Protein AF-A0A483E0I8-F1 (afdb_monomer)

Structure (mmCIF, N/CA/C/O backbone):
data_AF-A0A483E0I8-F1
#
_entry.id   AF-A0A483E0I8-F1
#
loop_
_atom_site.group_PDB
_atom_site.id
_atom_site.type_symbol
_atom_site.label_atom_id
_atom_site.label_alt_id
_atom_site.label_comp_id
_atom_site.label_asym_id
_atom_site.label_entity_id
_atom_site.label_seq_id
_atom_site.pdbx_PDB_ins_code
_atom_site.Cartn_x
_atom_site.Cartn_y
_atom_site.Cartn_z
_atom_site.occupancy
_atom_site.B_iso_or_equiv
_atom_site.auth_seq_id
_atom_site.auth_comp_id
_atom_site.auth_asym_id
_atom_site.auth_atom_id
_atom_site.pdbx_PDB_model_num
ATOM 1 N N . MET A 1 1 ? -31.681 10.763 12.210 1.00 33.59 1 MET A N 1
ATOM 2 C CA . MET A 1 1 ? -30.972 12.064 12.175 1.00 33.59 1 MET A CA 1
ATOM 3 C C . MET A 1 1 ? -29.527 11.860 12.618 1.00 33.59 1 MET A C 1
ATOM 5 O O . MET A 1 1 ? -29.236 11.880 13.805 1.00 33.59 1 MET A O 1
ATOM 9 N N . THR A 1 2 ? -28.620 11.599 11.682 1.00 32.88 2 THR A N 1
ATOM 10 C CA . THR A 1 2 ? -27.183 11.471 11.953 1.00 32.88 2 THR A CA 1
ATOM 11 C C . THR A 1 2 ? -26.554 12.862 11.952 1.00 32.88 2 THR A C 1
ATOM 13 O O . THR A 1 2 ? -26.487 13.526 10.919 1.00 32.88 2 THR A O 1
ATOM 16 N N . LYS A 1 3 ? -26.099 13.332 13.120 1.00 32.47 3 LYS A N 1
ATOM 17 C CA . LYS A 1 3 ? -25.213 14.500 13.202 1.00 32.47 3 LYS A CA 1
ATOM 18 C C . LYS A 1 3 ? -23.908 14.138 12.492 1.00 32.47 3 LYS A C 1
ATOM 20 O O . LYS A 1 3 ? -23.045 13.480 13.064 1.00 32.47 3 LYS A O 1
ATOM 25 N N . LEU A 1 4 ? -23.773 14.576 11.242 1.00 35.88 4 LEU A N 1
ATOM 26 C CA . LEU A 1 4 ? -22.488 14.711 10.565 1.00 35.88 4 LEU A CA 1
ATOM 27 C C . LEU A 1 4 ? -21.636 15.662 11.407 1.00 35.88 4 LEU A C 1
ATOM 29 O O . LEU A 1 4 ? -21.741 16.884 11.300 1.00 35.88 4 LEU A O 1
ATOM 33 N N . VAL A 1 5 ? -20.808 15.101 12.288 1.00 40.78 5 VAL A N 1
ATOM 34 C CA . VAL A 1 5 ? -19.712 15.845 12.898 1.00 40.78 5 VAL A CA 1
ATOM 35 C C . VAL A 1 5 ? -18.799 16.231 11.739 1.00 40.78 5 VAL A C 1
ATOM 37 O O . VAL A 1 5 ? -18.018 15.415 11.254 1.00 40.78 5 VAL A O 1
ATOM 40 N N . LYS A 1 6 ? -18.931 17.474 11.259 1.00 39.91 6 LYS A N 1
ATOM 41 C CA . LYS A 1 6 ? -17.928 18.136 10.418 1.00 39.91 6 LYS A CA 1
ATOM 42 C C . LYS A 1 6 ? -16.652 18.238 11.256 1.00 39.91 6 LYS A C 1
ATOM 44 O O . LYS A 1 6 ? -16.3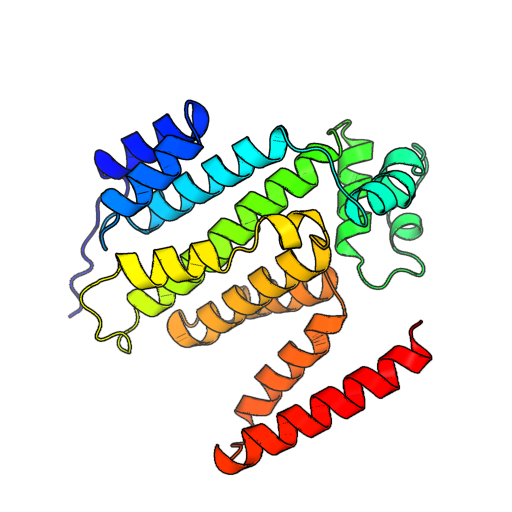93 19.245 11.907 1.00 39.91 6 LYS A O 1
ATOM 49 N N . GLY A 1 7 ? -15.886 17.151 11.301 1.00 44.47 7 GLY A N 1
ATOM 50 C CA . GLY A 1 7 ? -14.518 17.175 11.785 1.00 44.47 7 GLY A CA 1
ATOM 51 C C . GLY A 1 7 ? -13.744 18.112 10.873 1.00 44.47 7 GLY A C 1
ATOM 52 O O . GLY A 1 7 ? -13.731 17.922 9.656 1.00 44.47 7 GLY A O 1
ATOM 53 N N . THR A 1 8 ? -13.154 19.160 11.438 1.00 47.12 8 THR A N 1
ATOM 54 C CA . THR A 1 8 ? -12.206 19.991 10.707 1.00 47.12 8 THR A CA 1
ATOM 55 C C . THR A 1 8 ? -11.108 19.073 10.180 1.00 47.12 8 THR A C 1
ATOM 57 O O . THR A 1 8 ? -10.451 18.367 10.941 1.00 47.12 8 THR A O 1
ATOM 60 N N . MET A 1 9 ? -10.951 19.041 8.856 1.00 49.84 9 MET A N 1
ATOM 61 C CA . MET A 1 9 ? -10.058 18.110 8.160 1.00 49.84 9 MET A CA 1
ATOM 62 C C . MET A 1 9 ? -8.590 18.253 8.598 1.00 49.84 9 MET A C 1
ATOM 64 O O . MET A 1 9 ? -7.805 17.348 8.366 1.00 49.84 9 MET A O 1
ATOM 68 N N . PHE A 1 10 ? -8.235 19.348 9.276 1.00 59.03 10 PHE A N 1
ATOM 69 C CA . PHE A 1 10 ? -6.919 19.595 9.852 1.00 59.03 10 PHE A CA 1
ATOM 70 C C . PHE A 1 10 ? -7.036 19.948 11.337 1.00 59.03 10 PHE A C 1
ATOM 72 O O . PHE A 1 10 ? -7.278 21.098 11.705 1.00 59.03 10 PHE A O 1
ATOM 79 N N . SER A 1 11 ? -6.835 18.965 12.217 1.00 78.75 11 SER A N 1
ATOM 80 C CA . SER A 1 11 ? -6.481 19.272 13.604 1.00 78.75 11 SER A CA 1
ATOM 81 C C . SER A 1 11 ? -5.040 19.790 13.646 1.00 78.75 11 SER A C 1
ATOM 83 O O . SER A 1 11 ? -4.197 19.330 12.873 1.00 78.75 11 SER A O 1
ATOM 85 N N . LYS A 1 12 ? -4.721 20.697 14.582 1.00 85.00 12 LYS A N 1
ATOM 86 C CA . LYS A 1 12 ? -3.336 21.166 14.801 1.00 85.00 12 LYS A CA 1
ATOM 87 C C . LYS A 1 12 ? -2.359 19.991 14.966 1.00 85.00 12 LYS A C 1
ATOM 89 O O . LYS A 1 12 ? -1.270 20.009 14.410 1.00 85.00 12 LYS A O 1
ATOM 94 N N . SER A 1 13 ? -2.798 18.933 15.655 1.00 87.06 13 SER A N 1
ATOM 95 C CA . SER A 1 13 ? -2.038 17.689 15.820 1.00 87.06 13 SER A CA 1
ATOM 96 C C . SER A 1 13 ? -1.797 16.928 14.512 1.00 87.06 13 SER A C 1
ATOM 98 O O . SER A 1 13 ? -0.698 16.427 14.305 1.00 87.06 13 SER A O 1
ATOM 100 N N . GLY A 1 14 ? -2.787 16.852 13.618 1.00 87.62 14 GLY A N 1
ATOM 101 C CA . GLY A 1 14 ? -2.638 16.197 12.317 1.00 87.62 14 GLY A CA 1
ATOM 102 C C . GLY A 1 14 ? -1.701 16.971 11.389 1.00 87.62 14 GLY A C 1
ATOM 103 O O . GLY A 1 14 ? -0.842 16.368 10.755 1.00 87.62 14 GLY A O 1
ATOM 104 N N . ALA A 1 15 ? -1.814 18.303 11.370 1.00 89.38 15 ALA A N 1
ATOM 105 C CA . ALA A 1 15 ? -0.911 19.171 10.613 1.00 89.38 15 ALA A CA 1
ATOM 106 C C . ALA A 1 15 ? 0.544 19.043 11.094 1.00 89.38 15 ALA A C 1
ATOM 108 O O . ALA A 1 15 ? 1.448 18.910 10.275 1.00 89.38 15 ALA A O 1
ATOM 109 N N . LEU A 1 16 ? 0.761 19.011 12.414 1.00 92.00 16 LEU A N 1
ATOM 110 C CA . LEU A 1 16 ? 2.085 18.796 12.998 1.00 92.00 16 LEU A CA 1
ATOM 111 C C . LEU A 1 16 ? 2.679 17.441 12.587 1.00 92.00 16 LEU A C 1
ATOM 113 O O . LEU A 1 16 ? 3.841 17.384 12.199 1.00 92.00 16 LEU A O 1
ATOM 117 N N . CYS A 1 17 ? 1.890 16.362 12.630 1.00 93.19 17 CYS A N 1
ATOM 118 C CA . CYS A 1 17 ? 2.363 15.039 12.214 1.00 93.19 17 CYS A CA 1
ATOM 119 C C . CYS A 1 17 ? 2.708 14.998 10.718 1.00 93.19 17 CYS A C 1
ATOM 121 O O . CYS A 1 17 ? 3.728 14.422 10.354 1.00 93.19 17 CYS A O 1
ATOM 123 N N . LEU A 1 18 ? 1.907 15.639 9.858 1.00 92.94 18 LEU A N 1
ATOM 124 C CA . LEU A 1 18 ? 2.219 15.767 8.430 1.00 92.94 18 LEU A CA 1
ATOM 125 C C . LEU A 1 18 ? 3.515 16.544 8.200 1.00 92.94 18 LEU A C 1
ATOM 127 O O . LEU A 1 18 ? 4.371 16.096 7.446 1.00 92.94 18 LEU A O 1
ATOM 131 N N . PHE A 1 19 ? 3.686 17.679 8.874 1.00 93.25 19 PHE A N 1
ATOM 132 C CA . PHE A 1 19 ? 4.908 18.467 8.768 1.00 93.25 19 PHE A CA 1
ATOM 133 C C . PHE A 1 19 ? 6.137 17.660 9.208 1.00 93.25 19 PHE A C 1
ATOM 135 O O . PHE A 1 19 ? 7.130 17.580 8.487 1.00 93.25 19 PHE A O 1
ATOM 142 N N . LEU A 1 20 ? 6.043 16.981 10.354 1.00 93.81 20 LEU A N 1
ATOM 143 C CA . LEU A 1 20 ? 7.123 16.134 10.854 1.00 93.81 20 LEU A CA 1
ATOM 144 C C . LEU A 1 20 ? 7.377 14.908 9.972 1.00 93.81 20 LEU A C 1
ATOM 146 O O . LEU A 1 20 ? 8.510 14.447 9.940 1.00 93.81 20 LEU A O 1
ATOM 150 N N . SER A 1 21 ? 6.385 14.390 9.238 1.00 93.75 21 SER A N 1
ATOM 151 C CA . SER A 1 21 ? 6.584 13.223 8.361 1.00 93.75 21 SER A CA 1
ATOM 152 C C . SER A 1 21 ? 7.610 13.466 7.249 1.00 93.75 21 SER A C 1
ATOM 154 O O . SER A 1 21 ? 8.240 12.518 6.791 1.00 93.75 21 SER A O 1
ATOM 156 N N . LEU A 1 22 ? 7.828 14.732 6.871 1.00 90.50 22 LEU A N 1
ATOM 157 C CA . LEU A 1 22 ? 8.822 15.140 5.876 1.00 90.50 22 LEU A CA 1
ATOM 158 C C . LEU A 1 22 ? 10.211 15.399 6.478 1.00 90.50 22 LEU A C 1
ATOM 160 O O . LEU A 1 22 ? 11.210 15.236 5.788 1.00 90.50 22 LEU A O 1
ATOM 164 N N . LEU A 1 23 ? 10.281 15.817 7.747 1.00 91.81 23 LEU A N 1
ATOM 165 C CA . LEU A 1 23 ? 11.531 16.241 8.396 1.00 91.81 23 LEU A CA 1
ATOM 166 C C . LEU A 1 23 ? 12.135 15.171 9.307 1.00 91.81 23 LEU A C 1
ATOM 168 O O . LEU A 1 23 ? 13.348 15.008 9.369 1.00 91.81 23 LEU A O 1
ATOM 172 N N . PHE A 1 24 ? 11.286 14.455 10.041 1.00 94.81 24 PHE A N 1
ATOM 173 C CA . PHE A 1 24 ? 11.683 13.431 10.997 1.00 94.81 24 PHE A CA 1
ATOM 174 C C . PHE A 1 24 ? 10.695 12.249 10.963 1.00 94.81 24 PHE A C 1
ATOM 176 O O . PHE A 1 24 ? 9.870 12.098 11.873 1.00 94.81 24 PHE A O 1
ATOM 183 N N . PRO A 1 25 ? 10.770 11.392 9.920 1.00 92.38 25 PRO A N 1
ATOM 184 C CA . PRO A 1 25 ? 9.780 10.348 9.648 1.00 92.38 25 PRO A CA 1
ATOM 185 C C . PRO A 1 25 ? 9.494 9.417 10.832 1.00 92.38 25 PRO A C 1
ATOM 187 O O . PRO A 1 25 ? 8.331 9.149 11.135 1.00 92.38 25 PRO A O 1
ATOM 190 N N . ILE A 1 26 ? 10.538 8.967 11.538 1.00 92.38 26 ILE A N 1
ATOM 191 C CA . ILE A 1 26 ? 10.416 8.054 12.686 1.00 92.38 26 ILE A CA 1
ATOM 192 C C . ILE A 1 26 ? 9.690 8.741 13.850 1.00 92.38 26 ILE A C 1
ATOM 194 O O . ILE A 1 26 ? 8.729 8.192 14.390 1.00 92.38 26 ILE A O 1
ATOM 198 N N . GLY A 1 27 ? 10.092 9.965 14.208 1.00 92.94 27 GLY A N 1
ATOM 199 C CA . GLY A 1 27 ? 9.4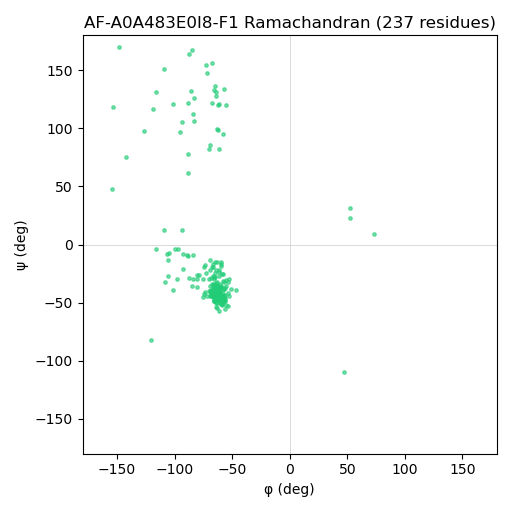11 10.722 15.261 1.00 92.94 27 GLY A CA 1
ATOM 200 C C . GLY A 1 27 ? 7.967 11.055 14.903 1.00 92.94 27 GLY A C 1
ATOM 201 O O . GLY A 1 27 ? 7.096 11.006 15.770 1.00 92.94 27 GLY A O 1
ATOM 202 N N . ALA A 1 28 ? 7.683 11.312 13.625 1.00 94.56 28 ALA A N 1
ATOM 203 C CA . ALA A 1 28 ? 6.324 11.527 13.146 1.00 94.56 28 ALA A CA 1
ATOM 204 C C . ALA A 1 28 ? 5.439 10.281 13.296 1.00 94.56 28 ALA A C 1
ATOM 206 O O . ALA A 1 28 ? 4.269 10.431 13.646 1.00 94.56 28 ALA A O 1
ATOM 207 N N . ILE A 1 29 ? 5.972 9.066 13.103 1.00 94.25 29 ILE A N 1
ATOM 208 C CA . ILE A 1 29 ? 5.237 7.811 13.352 1.00 94.25 29 ILE A CA 1
ATOM 209 C C . ILE A 1 29 ? 4.910 7.671 14.843 1.00 94.25 29 ILE A C 1
ATOM 211 O O . ILE A 1 29 ? 3.755 7.429 15.200 1.00 94.25 29 ILE A O 1
ATOM 215 N N . ILE A 1 30 ? 5.897 7.874 15.721 1.00 94.19 30 ILE A N 1
ATOM 216 C CA . ILE A 1 30 ? 5.702 7.781 17.178 1.00 94.19 30 ILE A CA 1
ATOM 217 C C . ILE A 1 30 ? 4.645 8.795 17.632 1.00 94.19 30 ILE A C 1
ATOM 219 O O . ILE A 1 30 ? 3.649 8.431 18.263 1.00 94.19 30 ILE A O 1
ATOM 223 N N . LEU A 1 31 ? 4.810 10.062 17.242 1.00 94.38 31 LEU A N 1
ATOM 224 C CA . LEU A 1 31 ? 3.881 11.133 17.593 1.00 94.38 31 LEU A CA 1
ATOM 225 C C . LEU A 1 31 ? 2.473 10.877 17.037 1.00 94.38 31 LEU A C 1
ATOM 227 O O . LEU A 1 31 ? 1.480 11.141 17.717 1.00 94.38 31 LEU A O 1
ATOM 231 N N . SER A 1 32 ? 2.384 10.318 15.830 1.00 94.31 32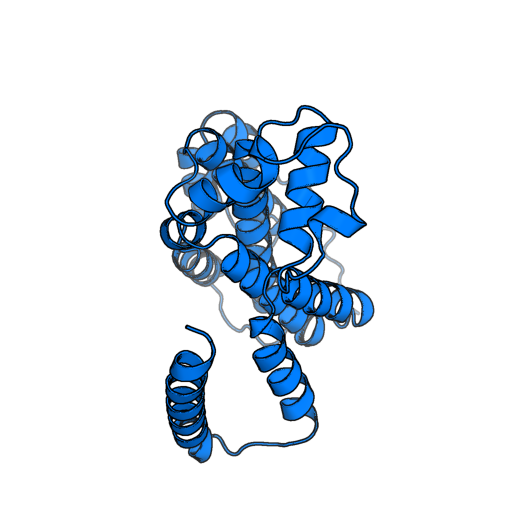 SER A N 1
ATOM 232 C CA . SER A 1 32 ? 1.123 9.942 15.193 1.00 94.31 32 SER A CA 1
ATOM 233 C C . SER A 1 32 ? 0.317 8.965 16.049 1.00 94.31 32 SER A C 1
ATOM 235 O O . SER A 1 32 ? -0.863 9.215 16.304 1.00 94.31 32 SER A O 1
ATOM 237 N N . PHE A 1 33 ? 0.942 7.908 16.580 1.00 93.38 33 PHE A N 1
ATOM 238 C CA . PHE A 1 33 ? 0.266 6.973 17.490 1.00 93.38 33 PHE A CA 1
ATOM 239 C C . PHE A 1 33 ? -0.098 7.609 18.836 1.00 93.38 33 PHE A C 1
ATOM 241 O O . PHE A 1 33 ? -1.162 7.316 19.390 1.00 93.38 33 PHE A O 1
ATOM 248 N N . CYS A 1 34 ? 0.722 8.529 19.351 1.00 92.06 34 CYS A N 1
ATOM 249 C CA . CYS A 1 34 ? 0.397 9.261 20.575 1.00 92.06 34 CYS A CA 1
ATOM 250 C C . CYS A 1 34 ? -0.844 10.153 20.404 1.00 92.06 34 CYS A C 1
ATOM 252 O O . CYS A 1 34 ? -1.686 10.206 21.308 1.00 92.06 34 CYS A O 1
ATOM 254 N N . LEU A 1 35 ? -0.984 10.820 19.254 1.00 92.12 35 LEU A N 1
ATOM 255 C CA . LEU A 1 35 ? -1.986 11.868 19.015 1.00 92.12 35 LEU A CA 1
ATOM 256 C C . LEU A 1 35 ? -3.236 11.412 18.246 1.00 92.12 35 LEU A C 1
ATOM 258 O O . LEU A 1 35 ? -4.157 12.222 18.055 1.00 92.12 35 LEU A O 1
ATOM 262 N N . VAL A 1 36 ? -3.295 10.156 17.795 1.00 91.75 36 VAL A N 1
ATOM 263 C CA . VAL A 1 36 ? -4.437 9.655 17.021 1.00 91.75 36 VAL A CA 1
ATOM 264 C C . VAL A 1 36 ? -5.722 9.618 17.850 1.00 91.75 36 VAL A C 1
ATOM 266 O O . VAL A 1 36 ? -5.758 9.163 18.995 1.00 91.75 36 VAL A O 1
ATOM 269 N N . ASN A 1 37 ? -6.795 10.126 17.254 1.00 88.94 37 ASN A N 1
ATOM 270 C CA . ASN A 1 37 ? -8.162 10.113 17.758 1.00 88.94 37 ASN A CA 1
ATOM 271 C C . ASN A 1 37 ? -9.149 10.038 16.573 1.00 88.94 37 ASN A C 1
ATOM 273 O O . ASN A 1 37 ? -8.770 10.221 15.414 1.00 88.94 37 ASN A O 1
ATOM 277 N N . LYS A 1 38 ? -10.440 9.811 16.848 1.00 84.69 38 LYS A N 1
ATOM 278 C CA . LYS A 1 38 ? -11.466 9.650 15.798 1.00 84.69 38 LYS A CA 1
ATOM 279 C C . LYS A 1 38 ? -11.583 10.873 14.868 1.00 84.69 38 LYS A C 1
ATOM 281 O O . LYS A 1 38 ? -11.978 10.724 13.719 1.00 84.69 38 LYS A O 1
ATOM 286 N N . LYS A 1 39 ? -11.214 12.080 15.324 1.00 86.12 39 LYS A N 1
ATOM 287 C CA . LYS A 1 39 ? -11.316 13.317 14.525 1.00 86.12 39 LYS A CA 1
ATOM 288 C C . LYS A 1 39 ? -10.165 13.485 13.530 1.00 86.12 39 LYS A C 1
ATOM 290 O O . LYS A 1 39 ? -10.366 14.110 12.495 1.00 86.12 39 LYS A O 1
ATOM 295 N N . ASN A 1 40 ? -8.972 12.964 13.829 1.00 89.81 40 ASN A N 1
ATOM 296 C CA . ASN A 1 40 ? -7.765 13.183 13.017 1.00 89.81 40 ASN A CA 1
ATOM 297 C C . ASN A 1 40 ? -7.186 11.911 12.375 1.00 89.81 40 ASN A C 1
ATOM 299 O O . ASN A 1 40 ? -6.251 12.023 11.585 1.00 89.81 40 ASN A O 1
ATOM 303 N N . ILE A 1 41 ? -7.749 10.730 12.655 1.00 91.31 41 ILE A N 1
ATOM 304 C CA . ILE A 1 41 ? -7.275 9.419 12.177 1.00 91.31 41 ILE A CA 1
ATOM 305 C C . ILE A 1 41 ? -6.949 9.386 10.678 1.00 91.31 41 ILE A C 1
ATOM 307 O O . ILE A 1 41 ? -5.930 8.833 10.280 1.00 91.31 41 ILE A O 1
ATOM 311 N N . ARG A 1 42 ? -7.750 10.046 9.831 1.00 92.50 42 ARG A N 1
ATOM 312 C CA . ARG A 1 42 ? -7.487 10.113 8.384 1.00 92.50 42 ARG A CA 1
ATOM 313 C C . ARG A 1 42 ? -6.155 10.795 8.071 1.00 92.50 42 ARG A C 1
ATOM 315 O O . ARG A 1 42 ? -5.399 10.285 7.254 1.00 92.50 42 ARG A O 1
ATOM 322 N N . VAL A 1 43 ? -5.900 11.943 8.694 1.00 93.06 43 VAL A N 1
ATOM 323 C CA . VAL A 1 43 ? -4.674 12.726 8.487 1.00 93.06 43 VAL A CA 1
ATOM 324 C C . VAL A 1 43 ? -3.478 12.006 9.088 1.00 93.06 43 VAL A C 1
ATOM 326 O O . VAL A 1 43 ? -2.427 11.950 8.464 1.00 93.06 43 VAL A O 1
ATOM 329 N N . ILE A 1 44 ? -3.657 11.402 10.262 1.00 93.62 44 ILE A N 1
ATOM 330 C CA . ILE A 1 44 ? -2.617 10.617 10.924 1.00 93.62 44 ILE A CA 1
ATOM 331 C C . ILE A 1 44 ? -2.188 9.423 10.062 1.00 93.62 44 ILE A C 1
ATOM 333 O O . ILE A 1 44 ? -0.996 9.223 9.857 1.00 93.62 44 ILE A O 1
ATOM 337 N N . ASN A 1 45 ? -3.133 8.685 9.474 1.00 94.81 45 ASN A N 1
ATOM 338 C CA . ASN A 1 45 ? -2.808 7.586 8.560 1.00 94.81 45 ASN A CA 1
ATOM 339 C C . ASN A 1 45 ? -1.996 8.063 7.344 1.00 94.81 45 ASN A C 1
ATOM 341 O O . ASN A 1 45 ? -1.106 7.349 6.890 1.00 94.81 45 ASN A O 1
ATOM 345 N N . ILE A 1 46 ? -2.286 9.263 6.823 1.00 95.62 46 ILE A N 1
ATOM 346 C CA . ILE A 1 46 ? -1.517 9.872 5.727 1.00 95.62 46 ILE A CA 1
ATOM 347 C C . ILE A 1 46 ? -0.112 10.251 6.206 1.00 95.62 46 ILE A C 1
ATOM 349 O O . ILE A 1 46 ? 0.852 9.942 5.517 1.00 95.62 46 ILE A O 1
ATOM 353 N N . ALA A 1 47 ? 0.023 10.862 7.386 1.00 95.44 47 ALA A N 1
ATOM 354 C CA . ALA A 1 47 ? 1.325 11.215 7.952 1.00 95.44 47 ALA A CA 1
ATOM 355 C C . ALA A 1 47 ? 2.213 9.977 8.149 1.00 95.44 47 ALA A C 1
ATOM 357 O O . ALA A 1 47 ? 3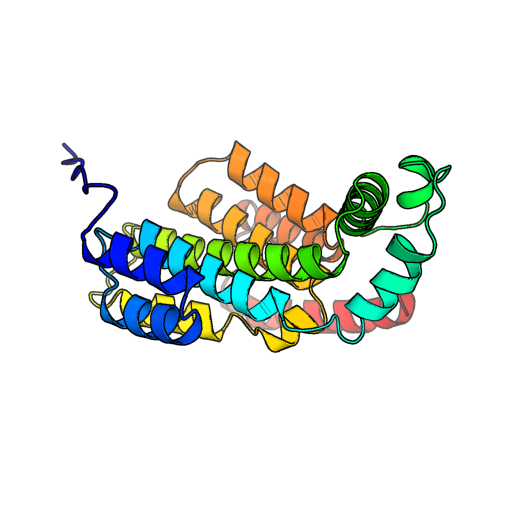.368 9.987 7.737 1.00 95.44 47 ALA A O 1
ATOM 358 N N . ILE A 1 48 ? 1.661 8.884 8.689 1.00 95.06 48 ILE A N 1
ATOM 359 C CA . ILE A 1 48 ? 2.388 7.615 8.836 1.00 95.06 48 ILE A CA 1
ATOM 360 C C . ILE A 1 48 ? 2.794 7.059 7.462 1.00 95.06 48 ILE A C 1
ATOM 362 O O . ILE A 1 48 ? 3.934 6.638 7.289 1.00 95.06 48 ILE A O 1
ATOM 366 N N . ALA A 1 49 ? 1.898 7.085 6.471 1.00 94.81 49 ALA A N 1
ATOM 367 C CA . ALA A 1 49 ? 2.201 6.620 5.118 1.00 94.81 49 ALA A CA 1
ATOM 368 C C . ALA A 1 49 ? 3.315 7.437 4.439 1.00 94.81 49 ALA A C 1
ATOM 370 O O . ALA A 1 49 ? 4.193 6.850 3.809 1.00 94.81 49 ALA A O 1
ATOM 371 N N . ILE A 1 50 ? 3.315 8.765 4.602 1.00 95.31 50 ILE A N 1
ATOM 372 C CA . ILE A 1 50 ? 4.381 9.649 4.104 1.00 95.31 50 ILE A CA 1
ATOM 373 C C . ILE A 1 50 ? 5.698 9.357 4.826 1.00 95.31 50 ILE A C 1
ATOM 375 O O . ILE A 1 50 ? 6.730 9.252 4.169 1.00 95.31 50 ILE A O 1
ATOM 379 N N . SER A 1 51 ? 5.673 9.156 6.146 1.00 94.56 51 SER A N 1
ATOM 380 C CA . SER A 1 51 ? 6.870 8.766 6.894 1.00 94.56 51 SER A CA 1
ATOM 381 C C . SER A 1 51 ? 7.456 7.446 6.390 1.00 94.56 51 SER A C 1
ATOM 383 O O . SER A 1 51 ? 8.666 7.347 6.201 1.00 94.56 51 SER A O 1
ATOM 385 N N . VAL A 1 52 ? 6.617 6.432 6.152 1.00 91.50 52 VAL A N 1
ATOM 386 C CA . VAL A 1 52 ? 7.070 5.142 5.607 1.00 91.50 52 VAL A CA 1
ATOM 387 C C . VAL A 1 52 ? 7.632 5.313 4.198 1.00 91.50 52 VAL A C 1
ATOM 389 O O . VAL A 1 52 ? 8.708 4.793 3.921 1.00 91.50 52 VAL A O 1
ATOM 392 N N . PHE A 1 53 ? 6.959 6.078 3.334 1.00 91.56 53 PHE A N 1
ATOM 393 C CA . PHE A 1 53 ? 7.481 6.432 2.013 1.00 91.56 53 PHE A CA 1
ATOM 394 C C . PHE A 1 53 ? 8.881 7.054 2.122 1.00 91.56 53 PHE A C 1
ATOM 396 O O . PHE A 1 53 ? 9.816 6.550 1.507 1.00 91.56 53 PHE A O 1
ATOM 403 N N . ALA A 1 54 ? 9.045 8.087 2.955 1.00 91.44 54 ALA A N 1
ATOM 404 C CA . ALA A 1 54 ? 10.315 8.785 3.141 1.00 91.44 54 ALA A CA 1
ATOM 405 C C . ALA A 1 54 ? 11.426 7.841 3.627 1.00 91.44 54 ALA A C 1
ATOM 407 O O . ALA A 1 54 ? 12.523 7.855 3.074 1.00 91.44 54 ALA A O 1
ATOM 408 N N . ILE A 1 55 ? 11.133 6.965 4.595 1.00 88.50 55 ILE A N 1
ATOM 409 C CA . ILE A 1 55 ? 12.081 5.941 5.060 1.00 88.50 55 ILE A CA 1
ATOM 410 C C . ILE A 1 55 ? 12.479 5.007 3.911 1.00 88.50 55 ILE A C 1
ATOM 412 O O . ILE A 1 55 ? 13.652 4.706 3.751 1.00 88.50 55 ILE A O 1
ATOM 416 N N . PHE A 1 56 ? 11.535 4.569 3.079 1.00 85.94 56 PHE A N 1
ATOM 417 C CA . PHE A 1 56 ? 11.837 3.632 1.996 1.00 85.94 56 PHE A CA 1
ATOM 418 C C . PHE A 1 56 ? 12.566 4.265 0.810 1.00 85.94 56 PHE A C 1
ATOM 420 O O . PHE A 1 56 ? 13.213 3.538 0.065 1.00 85.94 56 PHE A O 1
ATOM 427 N N . THR A 1 57 ? 12.536 5.591 0.643 1.00 86.19 57 THR A N 1
ATOM 428 C CA . THR A 1 57 ? 13.371 6.249 -0.381 1.00 86.19 57 THR A CA 1
ATOM 429 C C . THR A 1 57 ? 14.870 6.104 -0.118 1.00 86.19 57 THR A C 1
ATOM 431 O O . THR A 1 57 ? 15.659 6.209 -1.053 1.00 86.19 57 THR A O 1
ATOM 434 N N . THR A 1 58 ? 15.274 5.837 1.128 1.00 83.38 58 THR A N 1
ATOM 435 C CA . THR A 1 58 ? 16.685 5.657 1.506 1.00 83.38 58 THR A CA 1
ATOM 436 C C . THR A 1 58 ? 17.106 4.189 1.573 1.00 83.38 58 THR A C 1
ATOM 438 O O . THR A 1 58 ? 18.283 3.899 1.788 1.00 83.38 58 THR A O 1
ATOM 441 N N . ILE A 1 59 ? 16.169 3.257 1.374 1.00 77.75 59 ILE A N 1
ATOM 442 C CA . ILE A 1 59 ? 16.414 1.817 1.440 1.00 77.75 59 ILE A CA 1
ATOM 443 C C . ILE A 1 59 ? 16.534 1.276 0.007 1.00 77.75 59 ILE A C 1
ATOM 445 O O . ILE A 1 59 ? 15.586 1.399 -0.772 1.00 77.75 59 ILE A O 1
ATOM 449 N N . PRO A 1 60 ? 17.670 0.663 -0.373 1.00 71.31 60 PRO A N 1
ATOM 450 C CA . PRO A 1 60 ? 17.824 0.101 -1.707 1.00 71.31 60 PRO A CA 1
ATOM 451 C C . PRO A 1 60 ? 16.894 -1.107 -1.917 1.00 71.31 60 PRO A C 1
ATOM 453 O O . PRO A 1 60 ? 16.509 -1.776 -0.955 1.00 71.31 60 PRO A O 1
ATOM 456 N N . PRO A 1 61 ? 16.540 -1.429 -3.174 1.00 70.00 61 PRO A N 1
ATOM 457 C CA . PRO A 1 61 ? 15.749 -2.614 -3.462 1.00 70.00 61 PRO A CA 1
ATOM 458 C C . PRO A 1 61 ? 16.518 -3.887 -3.078 1.00 70.00 61 PRO A C 1
ATOM 460 O O . PRO A 1 61 ? 17.671 -4.056 -3.469 1.00 70.00 61 PRO A O 1
ATOM 463 N N . TYR A 1 62 ? 15.875 -4.803 -2.348 1.00 71.12 62 TYR A N 1
ATOM 464 C CA . TYR A 1 62 ? 16.461 -6.087 -1.948 1.00 71.12 62 TYR A CA 1
ATOM 465 C C . TYR A 1 62 ? 15.818 -7.263 -2.698 1.00 71.12 62 TYR A C 1
ATOM 467 O O . TYR A 1 62 ? 14.650 -7.217 -3.077 1.00 71.12 62 TYR A O 1
ATOM 475 N N . GLN A 1 63 ? 16.591 -8.338 -2.892 1.00 76.44 63 GLN A N 1
ATOM 476 C CA . GLN A 1 63 ? 16.141 -9.649 -3.389 1.00 76.44 63 GLN A CA 1
ATOM 477 C C . GLN A 1 63 ? 15.225 -9.596 -4.633 1.00 76.44 63 GLN A C 1
ATOM 479 O O . GLN A 1 63 ? 15.718 -9.285 -5.718 1.00 76.44 63 GLN A O 1
ATOM 484 N N . ASP A 1 64 ? 13.924 -9.915 -4.504 1.00 74.50 64 ASP A N 1
ATOM 485 C CA . ASP A 1 64 ? 12.963 -9.950 -5.624 1.00 74.50 64 ASP A CA 1
ATOM 486 C C . ASP A 1 64 ? 12.926 -8.612 -6.353 1.00 74.50 64 ASP A C 1
ATOM 488 O O . ASP A 1 64 ? 12.977 -8.558 -7.576 1.00 74.50 64 ASP A O 1
ATOM 492 N N . LEU A 1 65 ? 12.915 -7.514 -5.607 1.00 76.12 65 LEU A N 1
ATOM 493 C CA . LEU A 1 65 ? 12.796 -6.187 -6.181 1.00 76.12 65 LEU A CA 1
ATOM 494 C C . LEU A 1 65 ? 14.053 -5.777 -6.958 1.00 76.12 65 LEU A C 1
ATOM 496 O O . LEU A 1 65 ? 13.945 -5.138 -8.002 1.00 76.12 65 LEU A O 1
ATOM 500 N N . TYR A 1 66 ? 15.236 -6.181 -6.487 1.00 82.38 66 TYR A N 1
ATOM 501 C CA . TYR A 1 66 ? 16.482 -5.979 -7.229 1.00 82.38 66 TYR A CA 1
ATOM 502 C C . TYR A 1 66 ? 16.529 -6.841 -8.496 1.00 82.38 66 TYR A C 1
ATOM 504 O O . TYR A 1 66 ? 16.902 -6.354 -9.561 1.00 82.38 66 TYR A O 1
ATOM 512 N N . ARG A 1 67 ? 16.073 -8.097 -8.420 1.00 82.88 67 ARG A N 1
ATOM 513 C CA . ARG A 1 67 ? 15.927 -8.951 -9.606 1.00 82.88 67 ARG A CA 1
ATOM 514 C C . ARG A 1 67 ? 14.987 -8.310 -10.628 1.00 82.88 67 ARG A C 1
ATOM 516 O O . ARG A 1 67 ? 15.336 -8.205 -11.794 1.00 82.88 67 ARG A O 1
ATOM 523 N N . ARG A 1 68 ? 13.841 -7.784 -10.187 1.00 83.44 68 ARG A N 1
ATOM 524 C CA . ARG A 1 68 ? 12.895 -7.084 -11.070 1.00 83.44 68 ARG A CA 1
ATOM 525 C C . ARG A 1 68 ? 13.455 -5.798 -11.643 1.00 83.44 68 ARG A C 1
ATOM 527 O O . ARG A 1 68 ? 13.176 -5.505 -12.798 1.00 83.44 68 ARG A O 1
ATOM 534 N N . TYR A 1 69 ? 14.250 -5.055 -10.884 1.00 87.25 69 TYR A N 1
ATOM 535 C CA . TYR A 1 69 ? 14.961 -3.897 -11.411 1.00 87.25 69 TYR A CA 1
ATOM 536 C C . TYR A 1 69 ? 15.845 -4.270 -12.613 1.00 87.25 69 TYR A C 1
ATOM 538 O O . TYR A 1 69 ? 15.785 -3.596 -13.643 1.00 87.25 69 TYR A O 1
ATOM 546 N N . LEU A 1 70 ? 16.605 -5.365 -12.501 1.00 89.31 70 LEU A N 1
ATOM 547 C CA . LEU A 1 70 ? 17.445 -5.890 -13.582 1.00 89.31 70 LEU A CA 1
ATOM 548 C C . LEU A 1 70 ? 16.607 -6.392 -14.767 1.00 89.31 70 LEU A C 1
ATOM 550 O O . LEU A 1 70 ? 16.859 -5.993 -15.900 1.00 89.31 70 LEU A O 1
ATOM 554 N N . ASP A 1 71 ? 15.587 -7.208 -14.494 1.00 86.94 71 ASP A N 1
ATOM 555 C CA . ASP A 1 71 ? 14.755 -7.853 -15.519 1.00 86.94 71 ASP A CA 1
ATOM 556 C C . ASP A 1 71 ? 13.852 -6.871 -16.277 1.00 86.94 71 ASP A C 1
ATOM 558 O O . ASP A 1 71 ? 13.397 -7.192 -17.372 1.00 86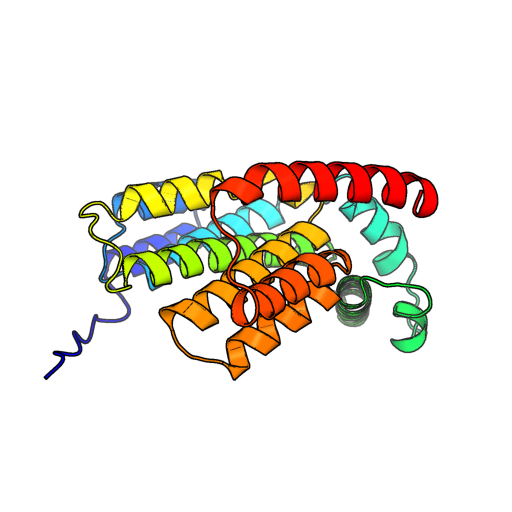.94 71 ASP A O 1
ATOM 562 N N . THR A 1 72 ? 13.561 -5.698 -15.701 1.00 89.19 72 THR A N 1
ATOM 563 C CA . THR A 1 72 ? 12.624 -4.714 -16.271 1.00 89.19 72 THR A CA 1
ATOM 564 C C . THR A 1 72 ? 13.302 -3.374 -16.545 1.00 89.19 72 THR A C 1
ATOM 566 O O . THR A 1 72 ? 13.727 -3.099 -17.657 1.00 89.19 72 THR A O 1
ATOM 569 N N . TYR A 1 73 ? 13.447 -2.521 -15.535 1.00 89.50 73 TYR A N 1
ATOM 570 C CA . TYR A 1 73 ? 13.882 -1.136 -15.697 1.00 89.50 73 TYR A CA 1
ATOM 571 C C . TYR A 1 73 ? 15.239 -0.990 -16.410 1.00 89.50 73 TYR A C 1
ATOM 573 O O . TYR A 1 73 ? 15.420 -0.055 -17.192 1.00 89.50 73 TYR A O 1
ATOM 581 N N . LEU A 1 74 ? 16.192 -1.891 -16.148 1.00 90.88 74 LEU A N 1
ATOM 582 C CA . LEU A 1 74 ? 17.497 -1.886 -16.819 1.00 90.88 74 LEU A CA 1
ATOM 583 C C . LEU A 1 74 ? 17.505 -2.593 -18.177 1.00 90.88 74 LEU A C 1
ATOM 585 O O . LEU A 1 74 ? 18.291 -2.202 -19.036 1.00 90.88 74 LEU A O 1
ATOM 589 N N . SER A 1 75 ? 16.661 -3.605 -18.375 1.00 90.25 75 SER A N 1
ATOM 590 C CA . SER A 1 75 ? 16.583 -4.355 -19.635 1.00 90.25 75 SER A CA 1
ATOM 591 C C . SER A 1 75 ? 15.787 -3.612 -20.713 1.00 90.25 75 SER A C 1
ATOM 593 O O . SER A 1 75 ? 16.026 -3.804 -21.906 1.00 90.25 75 SER A O 1
ATOM 595 N N . TYR A 1 76 ? 14.855 -2.746 -20.310 1.00 92.88 76 TYR A N 1
ATOM 596 C CA . TYR A 1 76 ? 14.030 -1.974 -21.227 1.00 92.88 76 TYR A CA 1
ATOM 597 C C . TYR A 1 76 ? 14.858 -0.942 -21.997 1.00 92.88 76 TYR A C 1
ATOM 599 O O . TYR A 1 76 ? 15.468 -0.035 -21.427 1.00 92.88 76 TYR A O 1
ATOM 607 N N . SER A 1 77 ? 14.811 -1.066 -23.322 1.00 90.62 77 SER A N 1
ATOM 608 C CA . SER A 1 77 ? 15.272 -0.055 -24.275 1.00 90.62 77 SER A CA 1
ATOM 609 C C . SER A 1 77 ? 14.189 0.992 -24.554 1.00 90.62 77 SER A C 1
ATOM 611 O O . SER A 1 77 ? 13.008 0.757 -24.275 1.00 90.62 77 SER A O 1
ATOM 613 N N . ASP A 1 78 ? 14.568 2.093 -25.201 1.00 86.50 78 ASP A N 1
ATOM 614 C CA . ASP A 1 78 ? 13.645 3.162 -25.615 1.00 86.50 78 ASP A CA 1
ATOM 615 C C . ASP A 1 78 ? 12.561 2.681 -26.597 1.00 86.50 78 ASP A C 1
ATOM 617 O O . ASP A 1 78 ? 11.482 3.269 -26.685 1.00 86.50 78 ASP A O 1
ATOM 621 N N . PHE A 1 79 ? 12.810 1.569 -27.295 1.00 91.94 79 PHE A N 1
ATOM 622 C CA . PHE A 1 79 ? 11.877 0.964 -28.248 1.00 91.94 79 PHE A CA 1
ATOM 623 C C . PHE A 1 79 ? 10.920 -0.049 -27.612 1.00 91.94 79 PHE A C 1
ATOM 625 O O . PHE A 1 79 ? 9.981 -0.491 -28.270 1.00 91.94 79 PHE A O 1
ATOM 632 N N . THR A 1 80 ? 11.128 -0.412 -26.343 1.00 91.81 80 THR A N 1
ATOM 633 C CA . THR A 1 80 ? 10.296 -1.408 -25.651 1.00 91.81 80 THR A CA 1
ATOM 634 C C . THR A 1 80 ? 8.858 -0.914 -25.574 1.00 91.81 80 THR A C 1
ATOM 636 O O . THR A 1 80 ? 8.590 0.144 -24.990 1.00 91.81 80 THR A O 1
ATOM 639 N N . THR A 1 81 ? 7.913 -1.660 -26.145 1.00 93.38 81 THR A N 1
ATOM 640 C CA . THR A 1 81 ? 6.489 -1.314 -26.094 1.00 93.38 81 THR A CA 1
ATOM 641 C C . THR A 1 81 ? 5.819 -1.874 -24.838 1.00 93.38 81 THR A C 1
ATOM 643 O O . THR A 1 81 ? 6.336 -2.767 -24.168 1.00 93.38 81 THR A O 1
ATOM 646 N N . TYR A 1 82 ? 4.625 -1.370 -24.506 1.00 91.06 82 TYR A N 1
ATOM 647 C CA . TYR A 1 82 ? 3.829 -1.953 -23.421 1.00 91.06 82 TYR A CA 1
ATOM 648 C C . TYR A 1 82 ? 3.371 -3.382 -23.731 1.00 91.06 82 TYR A C 1
ATOM 650 O O . TYR A 1 82 ? 3.185 -4.147 -22.796 1.00 91.06 82 TYR A O 1
ATOM 658 N N . ALA A 1 83 ? 3.201 -3.749 -25.007 1.00 91.75 83 ALA A N 1
ATOM 659 C CA . ALA A 1 83 ? 2.868 -5.119 -25.389 1.00 91.75 83 ALA A CA 1
ATOM 660 C C . ALA A 1 83 ? 4.040 -6.069 -25.097 1.00 91.75 83 ALA A C 1
ATOM 662 O O . ALA A 1 83 ? 3.831 -7.135 -24.520 1.00 91.75 83 ALA A O 1
ATOM 663 N N . ASP A 1 84 ? 5.268 -5.637 -25.403 1.00 89.31 84 ASP A N 1
ATOM 664 C CA . ASP A 1 84 ? 6.484 -6.399 -25.099 1.00 89.31 84 ASP A CA 1
ATOM 665 C C . ASP A 1 84 ? 6.651 -6.581 -23.588 1.00 89.31 84 ASP A C 1
ATOM 667 O O . ASP A 1 84 ? 6.908 -7.685 -23.118 1.00 89.31 84 ASP A O 1
ATOM 671 N N . ALA A 1 85 ? 6.421 -5.513 -22.817 1.00 87.38 85 ALA A N 1
ATOM 672 C CA . ALA A 1 85 ? 6.584 -5.521 -21.365 1.00 87.38 85 ALA A CA 1
ATOM 673 C C . ALA A 1 85 ? 5.615 -6.460 -20.627 1.00 87.38 85 ALA A C 1
ATOM 675 O O . ALA A 1 85 ? 5.903 -6.857 -19.503 1.00 87.38 85 ALA A O 1
ATOM 676 N N . ILE A 1 86 ? 4.456 -6.788 -21.204 1.00 89.38 86 ILE A N 1
ATOM 677 C CA . ILE A 1 86 ? 3.434 -7.614 -20.534 1.00 89.38 86 ILE A CA 1
ATOM 678 C C . ILE A 1 86 ? 3.359 -9.040 -21.088 1.00 89.38 86 ILE A C 1
ATOM 680 O O . ILE A 1 86 ? 2.716 -9.899 -20.483 1.00 89.38 86 ILE A O 1
ATOM 684 N N . SER A 1 87 ? 3.989 -9.301 -22.234 1.00 86.31 87 SER A N 1
ATOM 685 C CA . SER A 1 87 ? 3.931 -10.602 -22.895 1.00 86.31 87 SER A CA 1
ATOM 686 C C . SER A 1 87 ? 4.570 -11.690 -22.027 1.00 86.31 87 SER A C 1
ATOM 688 O O . SER A 1 87 ? 5.688 -11.543 -21.546 1.00 86.31 87 SER A O 1
ATOM 690 N N . GLY A 1 88 ? 3.847 -12.790 -21.797 1.00 78.88 88 GLY A N 1
ATOM 691 C CA . GLY A 1 88 ? 4.335 -13.914 -20.985 1.00 78.88 88 GLY A CA 1
ATOM 692 C C . GLY A 1 88 ? 4.386 -13.656 -19.473 1.00 78.88 88 GLY A C 1
ATOM 693 O O . GLY A 1 88 ? 4.912 -14.487 -18.730 1.00 78.88 88 GLY A O 1
ATOM 694 N N . HIS A 1 89 ? 3.831 -12.541 -18.988 1.00 82.38 89 HIS A N 1
ATOM 695 C CA . HIS A 1 89 ? 3.845 -12.186 -17.571 1.00 82.38 89 HIS A CA 1
ATOM 696 C C . HIS A 1 89 ? 2.439 -12.133 -16.969 1.00 82.38 89 HIS A C 1
ATOM 698 O O . HIS A 1 89 ? 1.538 -11.488 -17.496 1.00 82.38 89 HIS A O 1
ATOM 704 N N . VAL A 1 90 ? 2.260 -12.790 -15.819 1.00 76.00 90 VAL A N 1
ATOM 705 C CA . VAL A 1 90 ? 0.967 -12.827 -15.114 1.00 76.00 90 VAL A CA 1
ATOM 706 C C . VAL A 1 90 ? 0.775 -11.596 -14.212 1.00 76.00 90 VAL A C 1
ATOM 708 O O . VAL A 1 90 ? -0.319 -11.043 -14.134 1.00 76.00 90 VAL A O 1
ATOM 711 N N . ASP A 1 91 ? 1.850 -11.103 -13.589 1.00 81.94 91 ASP A N 1
ATOM 712 C CA . ASP A 1 91 ? 1.834 -9.925 -12.703 1.00 81.94 91 ASP A CA 1
ATOM 713 C C . ASP A 1 91 ? 2.047 -8.620 -13.492 1.00 81.94 91 ASP A C 1
ATOM 715 O O . ASP A 1 91 ? 3.037 -7.904 -13.310 1.00 81.94 91 ASP A O 1
ATOM 719 N N . ILE A 1 92 ? 1.125 -8.334 -14.410 1.00 85.19 92 ILE A N 1
ATOM 720 C CA . ILE A 1 92 ? 1.240 -7.316 -15.468 1.00 85.19 92 ILE A CA 1
ATOM 721 C C . ILE A 1 92 ? 1.599 -5.921 -14.932 1.00 85.19 92 ILE A C 1
ATOM 723 O O . ILE A 1 92 ? 2.421 -5.209 -15.516 1.00 85.19 92 ILE A O 1
ATOM 727 N N . LEU A 1 93 ? 0.998 -5.508 -13.815 1.00 87.19 93 LEU A N 1
ATOM 728 C CA . LEU A 1 93 ? 1.044 -4.110 -13.385 1.00 87.19 93 LEU A CA 1
ATOM 729 C C . LEU A 1 93 ? 2.446 -3.664 -12.941 1.00 87.19 93 LEU A C 1
ATOM 731 O O . LEU A 1 93 ? 2.805 -2.505 -13.133 1.00 87.19 93 LEU A O 1
ATOM 735 N N . MET A 1 94 ? 3.270 -4.583 -12.425 1.00 86.19 94 MET A N 1
ATOM 736 C CA . MET A 1 94 ? 4.680 -4.307 -12.116 1.00 86.19 94 MET A CA 1
ATOM 737 C C . MET A 1 94 ? 5.458 -3.905 -13.376 1.00 86.19 94 MET A C 1
ATOM 739 O O . MET A 1 94 ? 6.169 -2.903 -13.369 1.00 86.19 94 MET A O 1
ATOM 743 N N . TYR A 1 95 ? 5.303 -4.662 -14.463 1.00 88.38 95 TYR A N 1
ATOM 744 C CA . TYR A 1 95 ? 6.050 -4.448 -15.704 1.00 88.38 95 TYR A CA 1
ATOM 745 C C . TYR A 1 95 ? 5.630 -3.159 -16.407 1.00 88.38 95 TYR A C 1
ATOM 747 O O . TYR A 1 95 ? 6.485 -2.409 -16.882 1.00 88.38 95 TYR A O 1
ATOM 755 N N . VAL A 1 96 ? 4.325 -2.865 -16.401 1.00 91.44 96 VAL A N 1
ATOM 756 C CA . VAL A 1 96 ? 3.774 -1.603 -16.916 1.00 91.44 96 VAL A CA 1
ATOM 757 C C . VAL A 1 96 ? 4.339 -0.413 -16.144 1.00 91.44 96 VAL A C 1
ATOM 759 O O . VAL A 1 96 ? 4.759 0.571 -16.756 1.00 91.44 96 VAL A O 1
ATOM 762 N N . ILE A 1 97 ? 4.387 -0.498 -14.810 1.00 90.94 97 ILE A N 1
ATOM 763 C CA . ILE A 1 97 ? 4.921 0.586 -13.982 1.00 90.94 97 ILE A CA 1
ATOM 764 C C . ILE A 1 97 ? 6.431 0.737 -14.192 1.00 90.94 97 ILE A C 1
ATOM 766 O O . ILE A 1 97 ? 6.895 1.857 -14.374 1.00 90.94 97 ILE A O 1
ATOM 770 N N . ALA A 1 98 ? 7.195 -0.355 -14.251 1.00 90.56 98 ALA A N 1
ATOM 771 C CA . ALA A 1 98 ? 8.630 -0.295 -14.523 1.00 90.56 98 ALA A CA 1
ATOM 772 C C . ALA A 1 98 ? 8.941 0.389 -15.868 1.00 90.56 98 ALA A C 1
ATOM 774 O O . ALA A 1 98 ? 9.826 1.245 -15.925 1.00 90.56 98 ALA A O 1
ATOM 775 N N . LEU A 1 99 ? 8.174 0.083 -16.924 1.00 94.19 99 LEU A N 1
ATOM 776 C CA . LEU A 1 99 ? 8.335 0.727 -18.231 1.00 94.19 99 LEU A CA 1
ATOM 777 C C . LEU A 1 99 ? 7.939 2.205 -18.185 1.00 94.19 99 LEU A C 1
ATOM 779 O O . LEU A 1 99 ? 8.628 3.045 -18.761 1.00 94.19 99 LEU A O 1
ATOM 783 N N . PHE A 1 100 ? 6.857 2.541 -17.477 1.00 94.69 100 PHE A N 1
ATOM 784 C CA . PHE A 1 100 ? 6.466 3.933 -17.262 1.00 94.69 100 PHE A CA 1
ATOM 785 C C . PHE A 1 100 ? 7.579 4.730 -16.571 1.00 94.69 100 PHE A C 1
ATOM 787 O O . PHE A 1 100 ? 7.920 5.814 -17.034 1.00 94.69 100 PHE A O 1
ATOM 794 N N . LEU A 1 101 ? 8.174 4.194 -15.504 1.00 93.31 101 LEU A N 1
ATOM 795 C CA . LEU A 1 101 ? 9.252 4.868 -14.779 1.00 93.31 101 LEU A CA 1
ATOM 796 C C . LEU A 1 101 ? 10.470 5.082 -15.678 1.00 93.31 101 LEU A C 1
ATOM 798 O O . LEU A 1 101 ? 10.981 6.196 -15.740 1.00 93.31 101 LEU A O 1
ATOM 802 N N . LYS A 1 102 ? 10.871 4.045 -16.425 1.00 93.38 102 LYS A N 1
ATOM 803 C CA . LYS A 1 102 ? 11.994 4.106 -17.366 1.00 93.38 102 LYS A CA 1
ATOM 804 C C . LYS A 1 102 ? 11.788 5.179 -18.435 1.00 93.38 102 LYS A C 1
ATOM 806 O O . LYS A 1 102 ? 12.690 5.967 -18.673 1.00 93.38 102 LYS A O 1
ATOM 811 N N . ARG A 1 103 ? 10.596 5.247 -19.037 1.00 94.06 103 ARG A N 1
ATOM 812 C CA . ARG A 1 103 ? 10.260 6.230 -20.085 1.00 94.06 103 ARG A CA 1
ATOM 813 C C . ARG A 1 103 ? 10.192 7.678 -19.597 1.00 94.06 103 ARG A C 1
ATOM 815 O O . ARG A 1 103 ? 10.214 8.581 -20.421 1.00 94.06 103 ARG A O 1
ATOM 822 N N . ASN A 1 104 ? 10.042 7.895 -18.292 1.00 94.06 104 ASN A N 1
ATOM 823 C CA . ASN A 1 104 ? 9.948 9.226 -17.689 1.00 94.06 104 ASN A CA 1
ATOM 824 C C . ASN A 1 104 ? 11.201 9.582 -16.869 1.00 94.06 104 ASN A C 1
ATOM 826 O O . ASN A 1 104 ? 11.147 10.514 -16.070 1.00 94.06 104 ASN A O 1
ATOM 830 N N . ASP A 1 105 ? 12.289 8.815 -17.007 1.00 92.75 105 ASP A N 1
ATOM 831 C CA . ASP A 1 105 ? 13.535 8.978 -16.246 1.00 92.75 105 ASP A CA 1
ATOM 832 C C . ASP A 1 105 ? 13.334 9.024 -14.717 1.00 92.75 105 ASP A C 1
ATOM 834 O O . ASP A 1 105 ? 14.081 9.669 -13.977 1.00 92.75 105 ASP A O 1
ATOM 838 N N . ILE A 1 106 ? 12.316 8.316 -14.214 1.00 92.38 106 ILE A N 1
ATOM 839 C CA . ILE A 1 106 ? 12.017 8.242 -12.782 1.00 92.38 106 ILE A CA 1
ATOM 840 C C . ILE A 1 106 ? 12.808 7.082 -12.173 1.00 92.38 106 ILE A C 1
ATOM 842 O O . ILE A 1 106 ? 12.568 5.933 -12.548 1.00 92.38 106 ILE A O 1
ATOM 846 N N . PRO A 1 107 ? 13.675 7.319 -11.171 1.00 90.06 107 PRO A N 1
ATOM 847 C CA . PRO A 1 107 ? 14.479 6.256 -10.584 1.00 90.06 107 PRO A CA 1
ATOM 848 C C . PRO A 1 107 ? 13.639 5.100 -10.031 1.00 90.06 107 PRO A C 1
ATOM 850 O O . PRO A 1 107 ? 12.687 5.311 -9.276 1.00 90.06 107 PRO A O 1
ATOM 853 N N . PHE A 1 108 ? 14.037 3.861 -10.335 1.00 86.19 108 PHE A N 1
ATOM 854 C CA . PHE A 1 108 ? 13.273 2.670 -9.950 1.00 86.19 108 PHE A CA 1
ATOM 855 C C . PHE A 1 108 ? 13.022 2.560 -8.441 1.00 86.19 108 PHE A C 1
ATOM 857 O O . PHE A 1 108 ? 11.965 2.086 -8.049 1.00 86.19 108 PHE A O 1
ATOM 864 N N . TYR A 1 109 ? 13.936 3.033 -7.583 1.00 83.62 109 TYR A N 1
ATOM 865 C CA . TYR A 1 109 ? 13.767 2.999 -6.121 1.00 83.62 109 TYR A CA 1
ATOM 866 C C . TYR A 1 109 ? 12.602 3.871 -5.609 1.00 83.62 109 TYR A C 1
ATOM 868 O O . TYR A 1 109 ? 12.148 3.686 -4.481 1.00 83.62 109 TYR A O 1
ATOM 876 N N . ILE A 1 110 ? 12.059 4.784 -6.422 1.00 87.56 110 ILE A N 1
ATOM 877 C CA . ILE A 1 110 ? 10.843 5.533 -6.073 1.00 87.56 110 ILE A CA 1
ATOM 878 C C . ILE A 1 110 ? 9.632 4.602 -6.017 1.00 87.56 110 ILE A C 1
ATOM 880 O O . ILE A 1 110 ? 8.779 4.739 -5.144 1.00 87.56 110 ILE A O 1
ATOM 884 N N . PHE A 1 111 ? 9.566 3.620 -6.912 1.00 86.31 111 PHE A N 1
ATOM 885 C CA . PHE A 1 111 ? 8.471 2.662 -6.965 1.00 86.31 111 PHE A CA 1
ATOM 886 C C . PHE A 1 111 ? 8.240 1.887 -5.659 1.00 86.31 111 PHE A C 1
ATOM 888 O O . PHE A 1 111 ? 7.127 1.955 -5.131 1.00 86.31 111 PHE A O 1
ATOM 895 N N . PRO A 1 112 ? 9.239 1.193 -5.083 1.00 83.50 112 PRO A N 1
ATOM 896 C CA . PRO A 1 112 ? 9.053 0.485 -3.827 1.00 83.50 112 PRO A CA 1
ATOM 897 C C . PRO A 1 112 ? 8.728 1.418 -2.662 1.00 83.50 112 PRO A C 1
ATOM 899 O O . PRO A 1 112 ? 7.937 1.043 -1.799 1.00 83.50 112 PRO A O 1
ATOM 902 N N . ALA A 1 113 ? 9.254 2.647 -2.658 1.00 87.62 113 ALA A N 1
ATOM 903 C CA . ALA A 1 113 ? 8.900 3.644 -1.656 1.00 87.62 113 ALA A CA 1
ATOM 904 C C . ALA A 1 113 ? 7.421 4.042 -1.750 1.00 87.62 113 ALA A C 1
ATOM 906 O O . ALA A 1 113 ? 6.708 4.026 -0.740 1.00 87.62 113 ALA A O 1
ATOM 907 N N . VAL A 1 114 ? 6.929 4.341 -2.961 1.00 89.81 114 VAL A N 1
ATOM 908 C CA . VAL A 1 114 ? 5.508 4.644 -3.208 1.00 89.81 114 VAL A CA 1
ATOM 909 C C . VAL A 1 114 ? 4.641 3.477 -2.763 1.00 89.81 114 VAL A C 1
ATOM 911 O O . VAL A 1 114 ? 3.673 3.678 -2.030 1.00 89.81 114 VAL A O 1
ATOM 914 N N . GLN A 1 115 ? 4.993 2.255 -3.155 1.00 87.75 115 GLN A N 1
ATOM 915 C CA . GLN A 1 115 ? 4.231 1.076 -2.771 1.00 87.75 115 GLN A CA 1
ATOM 916 C C . GLN A 1 115 ? 4.223 0.862 -1.249 1.00 87.75 115 GLN A C 1
ATOM 918 O O . GLN A 1 115 ? 3.157 0.586 -0.702 1.00 87.75 115 GLN A O 1
ATOM 923 N N . ALA A 1 116 ? 5.341 1.054 -0.542 1.00 87.38 116 ALA A N 1
ATOM 924 C CA . ALA A 1 116 ? 5.393 0.949 0.919 1.00 87.38 116 ALA A CA 1
ATOM 925 C C . ALA A 1 116 ? 4.465 1.968 1.608 1.00 87.38 116 ALA A C 1
ATOM 927 O O . ALA A 1 116 ? 3.697 1.612 2.511 1.00 87.38 116 ALA A O 1
ATOM 928 N N . GLY A 1 117 ? 4.470 3.220 1.140 1.00 91.50 117 GLY A N 1
ATOM 929 C CA . GLY A 1 117 ? 3.552 4.257 1.617 1.00 91.50 117 GLY A CA 1
ATOM 930 C C . GLY A 1 117 ? 2.085 3.926 1.318 1.00 91.50 117 GLY A C 1
ATOM 931 O O . GLY A 1 117 ? 1.235 3.994 2.209 1.00 91.50 117 GLY A O 1
ATOM 932 N N . VAL A 1 118 ? 1.780 3.496 0.089 1.00 92.38 118 VAL A N 1
ATOM 933 C CA . VAL A 1 118 ? 0.423 3.106 -0.335 1.00 92.38 118 VAL A CA 1
ATOM 934 C C . VAL A 1 118 ? -0.091 1.930 0.487 1.00 92.38 118 VAL A C 1
ATOM 936 O O . VAL A 1 118 ? -1.198 2.003 1.017 1.00 92.38 118 VAL A O 1
ATOM 939 N N . VAL A 1 119 ? 0.704 0.875 0.654 1.00 91.19 119 VAL A N 1
ATOM 940 C CA . VAL A 1 119 ? 0.341 -0.289 1.473 1.00 91.19 119 VAL A CA 1
ATOM 941 C C . VAL A 1 119 ? 0.039 0.128 2.904 1.00 91.19 119 VAL A C 1
ATOM 943 O O . VAL A 1 119 ? -0.993 -0.256 3.458 1.00 91.19 119 VAL A O 1
ATOM 946 N N . THR A 1 120 ? 0.898 0.972 3.473 1.00 92.12 120 THR A N 1
ATOM 947 C CA . THR A 1 120 ? 0.711 1.496 4.825 1.00 92.12 120 THR A CA 1
ATOM 948 C C . THR A 1 120 ? -0.611 2.231 4.956 1.00 92.12 120 THR A C 1
ATOM 950 O O . THR A 1 120 ? -1.400 1.960 5.865 1.00 92.12 120 THR A O 1
ATOM 953 N N . TYR A 1 121 ? -0.901 3.116 4.005 1.00 94.50 121 TYR A N 1
ATOM 954 C CA . TYR A 1 121 ? -2.163 3.834 3.978 1.00 94.50 121 TYR A CA 1
ATOM 955 C C . TYR A 1 121 ? -3.366 2.894 3.841 1.00 94.50 121 TYR A C 1
ATOM 957 O O . TYR A 1 121 ? -4.351 3.065 4.559 1.00 94.50 121 TYR A O 1
ATOM 965 N N . LEU A 1 122 ? -3.307 1.904 2.946 1.00 94.12 122 LEU A N 1
ATOM 966 C CA . LEU A 1 122 ? -4.412 0.978 2.688 1.00 94.12 122 LEU A CA 1
ATOM 967 C C . LEU A 1 122 ? -4.753 0.140 3.922 1.00 94.12 122 LEU A C 1
ATOM 969 O O . LEU A 1 122 ? -5.934 0.048 4.265 1.00 94.12 122 LEU A O 1
ATOM 973 N N . PHE A 1 123 ? -3.756 -0.406 4.624 1.00 92.50 123 PHE A N 1
ATOM 974 C CA . PHE A 1 123 ? -3.993 -1.144 5.867 1.00 92.50 123 PHE A CA 1
ATOM 975 C C . PHE A 1 123 ? -4.583 -0.240 6.946 1.00 92.50 123 PHE A C 1
ATOM 977 O O . PHE A 1 123 ? -5.685 -0.507 7.421 1.00 92.50 123 PHE A O 1
ATOM 984 N N . LEU A 1 124 ? -3.936 0.887 7.260 1.00 94.00 124 LEU A N 1
ATOM 985 C CA . LEU A 1 124 ? -4.422 1.800 8.301 1.00 94.00 124 LEU A CA 1
ATOM 986 C C . LEU A 1 124 ? -5.804 2.379 7.977 1.00 94.00 124 LEU A C 1
ATOM 988 O O . LEU A 1 124 ? -6.639 2.578 8.862 1.00 94.00 124 LEU A O 1
ATOM 992 N N . SER A 1 125 ? -6.068 2.665 6.703 1.00 94.44 125 SER A N 1
ATOM 993 C CA . SER A 1 125 ? -7.374 3.128 6.243 1.00 94.44 125 SER A CA 1
ATOM 994 C C . SER A 1 125 ? -8.429 2.025 6.299 1.00 94.44 125 SER A C 1
ATOM 996 O O . SER A 1 125 ? -9.597 2.347 6.495 1.00 94.44 125 SER A O 1
ATOM 998 N N . SER A 1 126 ? -8.058 0.755 6.140 1.00 93.56 126 SER A N 1
ATOM 999 C CA . SER A 1 126 ? -8.982 -0.367 6.345 1.00 93.56 126 SER A CA 1
ATOM 1000 C C . SER A 1 126 ? -9.340 -0.503 7.824 1.00 93.56 126 SER A C 1
ATOM 1002 O O . SER A 1 126 ? -10.514 -0.569 8.176 1.00 93.56 126 SER A O 1
ATOM 1004 N N . THR A 1 127 ? -8.350 -0.411 8.711 1.00 92.62 127 THR A N 1
ATOM 1005 C CA . THR A 1 127 ? -8.562 -0.412 10.166 1.00 92.62 127 THR A CA 1
ATOM 1006 C C . THR A 1 127 ? -9.438 0.753 10.612 1.00 92.62 127 THR A C 1
ATOM 1008 O O . THR A 1 127 ? -10.330 0.574 11.436 1.00 92.62 127 THR A O 1
ATOM 1011 N N . LYS A 1 128 ? -9.233 1.945 10.036 1.00 92.81 128 LYS A N 1
ATOM 1012 C CA . LYS A 1 128 ? -10.102 3.109 10.255 1.00 92.81 128 LYS A CA 1
ATOM 1013 C C . LYS A 1 128 ? -11.560 2.798 9.910 1.00 92.81 128 LYS A C 1
ATOM 1015 O O . LYS A 1 128 ? -12.427 3.117 10.712 1.00 92.81 128 LYS A O 1
ATOM 1020 N N . ASP A 1 129 ? -11.822 2.208 8.743 1.00 92.12 129 ASP A N 1
ATOM 1021 C CA . ASP A 1 129 ? -13.191 1.877 8.322 1.00 92.12 129 ASP A CA 1
ATOM 1022 C C . ASP A 1 129 ? -13.850 0.879 9.292 1.00 92.12 129 ASP A C 1
ATOM 1024 O O . ASP A 1 129 ? -15.025 1.026 9.614 1.00 92.12 129 ASP A O 1
ATOM 1028 N N . VAL A 1 130 ? -13.089 -0.089 9.822 1.00 89.75 130 VAL A N 1
ATOM 1029 C CA . VAL A 1 130 ? -13.576 -1.018 10.859 1.00 89.75 130 VAL A CA 1
ATOM 1030 C C . VAL A 1 130 ? -13.874 -0.282 12.168 1.00 89.75 130 VAL A C 1
ATOM 1032 O O . VAL A 1 130 ? -14.954 -0.457 12.724 1.00 89.75 130 VAL A O 1
ATOM 1035 N N . ILE A 1 131 ? -12.962 0.577 12.639 1.00 89.00 131 ILE A N 1
ATOM 1036 C CA . ILE A 1 131 ? -13.127 1.375 13.871 1.00 89.00 131 ILE A CA 1
ATOM 1037 C C . ILE A 1 131 ? -14.339 2.317 13.790 1.00 89.00 131 ILE A C 1
ATOM 1039 O O . ILE A 1 131 ? -14.969 2.611 14.804 1.00 89.00 131 ILE A O 1
ATOM 1043 N N . GLU A 1 132 ? -14.632 2.845 12.602 1.00 87.50 132 GLU A N 1
ATOM 1044 C CA . GLU A 1 132 ? -15.776 3.730 12.359 1.00 87.50 132 GLU A CA 1
ATOM 1045 C C . GLU A 1 132 ? -17.083 2.969 12.096 1.00 87.50 132 GLU A C 1
ATOM 1047 O O . GLU A 1 132 ? -18.143 3.595 12.044 1.00 87.50 132 GLU A O 1
ATOM 1052 N N . SER A 1 133 ? -17.028 1.643 11.937 1.00 84.88 133 SER A N 1
ATOM 1053 C CA . SER A 1 133 ? -18.217 0.815 11.749 1.00 84.88 133 SER A CA 1
ATOM 1054 C C . SER A 1 133 ? -19.022 0.669 13.042 1.00 84.88 133 SER A C 1
ATOM 1056 O O . SER A 1 133 ? -18.486 0.727 14.147 1.00 84.88 133 SER A O 1
ATOM 1058 N N . GLU A 1 134 ? -20.320 0.407 12.896 1.00 77.44 134 GLU A N 1
ATOM 1059 C CA . GLU A 1 134 ? -21.233 0.120 14.013 1.00 77.44 134 GLU A CA 1
ATOM 1060 C C . GLU A 1 134 ? -20.876 -1.158 14.794 1.00 77.44 134 GLU A C 1
ATOM 1062 O O . GLU A 1 134 ? -21.369 -1.355 15.898 1.00 77.44 134 GLU A O 1
ATOM 1067 N N . TYR A 1 135 ? -20.016 -2.016 14.236 1.00 77.75 135 TYR A N 1
ATOM 1068 C CA . TYR A 1 135 ? -19.626 -3.297 14.829 1.00 77.75 135 TYR A CA 1
ATOM 1069 C C . TYR A 1 135 ? -18.419 -3.195 15.767 1.00 77.75 135 TYR A C 1
ATOM 1071 O O . TYR A 1 135 ? -18.079 -4.175 16.429 1.00 77.75 135 TYR A O 1
ATOM 1079 N N . TYR A 1 136 ? -17.734 -2.048 15.806 1.00 79.00 136 TYR A N 1
ATOM 1080 C CA . TYR A 1 136 ? -16.578 -1.854 16.674 1.00 79.00 136 TYR A CA 1
ATOM 1081 C C . TYR A 1 136 ? -16.990 -1.213 18.003 1.00 79.00 136 TYR A C 1
ATOM 1083 O O . TYR A 1 136 ? -17.233 -0.011 18.078 1.00 79.00 136 TYR A O 1
ATOM 1091 N N . ASP A 1 137 ? -16.999 -2.026 19.059 1.00 74.69 137 ASP A N 1
ATOM 1092 C CA . ASP A 1 137 ? -17.365 -1.631 20.429 1.00 74.69 137 ASP A CA 1
ATOM 1093 C C . ASP A 1 137 ? -16.149 -1.215 21.288 1.00 74.69 137 ASP A C 1
ATOM 1095 O O . ASP A 1 137 ? -16.206 -1.120 22.508 1.00 74.69 137 ASP A O 1
ATOM 1099 N N . GLY A 1 138 ? -14.982 -1.016 20.665 1.00 76.06 138 GLY A N 1
ATOM 1100 C CA . GLY A 1 138 ? -13.756 -0.688 21.389 1.00 76.06 138 GLY A CA 1
ATOM 1101 C C . GLY A 1 138 ? -13.592 0.811 21.659 1.00 76.06 138 GLY A C 1
ATOM 1102 O O . GLY A 1 138 ? -13.635 1.638 20.745 1.00 76.06 138 GLY A O 1
ATOM 1103 N N . ASP A 1 139 ? -13.257 1.170 22.897 1.00 74.00 139 ASP A N 1
ATOM 1104 C CA . ASP A 1 139 ? -12.937 2.561 23.254 1.00 74.00 139 ASP A CA 1
ATOM 1105 C C . ASP A 1 139 ? -11.545 2.998 22.768 1.00 74.00 139 ASP A C 1
ATOM 1107 O O . ASP A 1 139 ? -11.305 4.167 22.445 1.00 74.00 139 ASP A O 1
ATOM 1111 N N . ASN A 1 140 ? -10.604 2.053 22.672 1.00 82.81 140 ASN A N 1
ATOM 1112 C CA . ASN A 1 140 ? -9.217 2.339 22.319 1.00 82.81 140 ASN A CA 1
ATOM 1113 C C . ASN A 1 140 ? -8.958 2.155 20.820 1.00 82.81 140 ASN A C 1
ATOM 1115 O O . ASN A 1 140 ? -8.649 1.063 20.354 1.00 82.81 140 ASN A O 1
ATOM 1119 N N . ILE A 1 141 ? -9.009 3.246 20.058 1.00 85.75 141 ILE A N 1
ATOM 1120 C CA . ILE A 1 141 ? -8.712 3.213 18.617 1.00 85.75 141 ILE A CA 1
ATOM 1121 C C . ILE A 1 141 ? -7.215 3.057 18.295 1.00 85.75 141 ILE A C 1
ATOM 1123 O O . 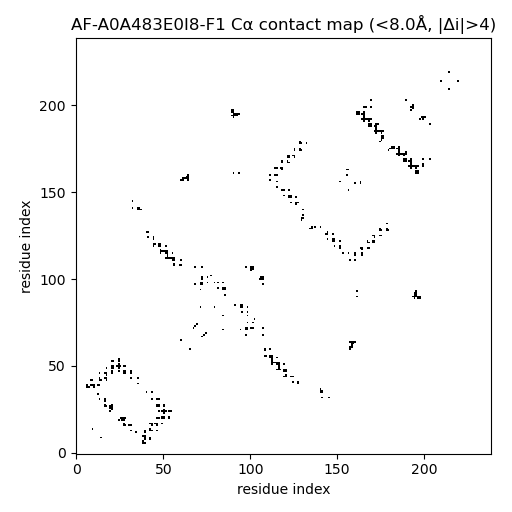ILE A 1 141 ? -6.860 2.752 17.157 1.00 85.75 141 ILE A O 1
ATOM 1127 N N . LYS A 1 142 ? -6.326 3.319 19.265 1.00 89.19 142 LYS A N 1
ATOM 1128 C CA . LYS A 1 142 ? -4.873 3.340 19.038 1.00 89.19 142 LYS A CA 1
ATOM 1129 C C . LYS A 1 142 ? -4.334 1.930 18.869 1.00 89.19 142 LYS A C 1
ATOM 1131 O O . LYS A 1 142 ? -3.498 1.700 18.003 1.00 89.19 142 LYS A O 1
ATOM 1136 N N . LEU A 1 143 ? -4.834 0.995 19.677 1.00 87.19 143 LEU A N 1
ATOM 1137 C CA . LEU A 1 143 ? -4.350 -0.380 19.696 1.00 87.19 143 LEU A CA 1
ATOM 1138 C C . LEU A 1 143 ? -4.590 -1.110 18.359 1.00 87.19 143 LEU A C 1
ATOM 1140 O O . LEU A 1 143 ? -3.611 -1.612 17.812 1.00 87.19 143 LEU A O 1
ATOM 1144 N N . PRO A 1 144 ? -5.798 -1.121 17.754 1.00 87.75 144 PRO A N 1
ATOM 1145 C CA . PRO A 1 144 ? -5.996 -1.767 16.453 1.00 87.75 144 PRO A CA 1
ATOM 1146 C C . PRO A 1 144 ? -5.175 -1.131 15.326 1.00 87.75 144 PRO A C 1
ATOM 1148 O O . PRO A 1 144 ? -4.688 -1.843 14.447 1.00 87.75 144 PRO A O 1
ATOM 1151 N N . LEU A 1 145 ? -4.997 0.198 15.348 1.00 88.88 145 LEU A N 1
ATOM 1152 C CA . LEU A 1 145 ? -4.139 0.902 14.388 1.00 88.88 145 LEU A CA 1
ATOM 1153 C C . LEU A 1 145 ? -2.674 0.509 14.548 1.00 88.88 145 LEU A C 1
ATOM 1155 O O . LEU A 1 145 ? -2.008 0.241 13.554 1.00 88.88 145 LEU A O 1
ATOM 1159 N N . PHE A 1 146 ? -2.181 0.467 15.784 1.00 88.19 146 PHE A N 1
ATOM 1160 C CA . PHE A 1 146 ? -0.809 0.078 16.076 1.00 88.19 146 PHE A CA 1
ATOM 1161 C C . PHE A 1 146 ? -0.557 -1.381 15.697 1.00 88.19 146 PHE A C 1
ATOM 1163 O O . PHE A 1 146 ? 0.414 -1.665 15.008 1.00 88.19 146 PHE A O 1
ATOM 1170 N N . ILE A 1 147 ? -1.474 -2.290 16.041 1.00 86.44 147 ILE A N 1
ATOM 1171 C CA . ILE A 1 147 ? -1.416 -3.692 15.612 1.00 86.44 147 ILE A CA 1
ATOM 1172 C C . ILE A 1 147 ? -1.393 -3.772 14.085 1.00 86.44 147 ILE A C 1
ATOM 1174 O O . ILE A 1 147 ? -0.504 -4.408 13.529 1.00 86.44 147 ILE A O 1
ATOM 1178 N N . SER A 1 148 ? -2.308 -3.082 13.396 1.00 86.94 148 SER A N 1
ATOM 1179 C CA . SER A 1 148 ? -2.323 -3.062 11.927 1.00 86.94 148 SER A CA 1
ATOM 1180 C C . SER A 1 148 ? -1.007 -2.553 11.358 1.00 86.94 148 SER A C 1
ATOM 1182 O O . SER A 1 148 ? -0.530 -3.109 10.380 1.00 86.94 148 SER A O 1
ATOM 1184 N N . PHE A 1 149 ? -0.400 -1.542 11.983 1.00 88.06 149 PHE A N 1
ATOM 1185 C CA . PHE A 1 149 ? 0.905 -1.031 11.588 1.00 88.06 149 PHE A CA 1
ATOM 1186 C C . PHE A 1 149 ? 2.042 -2.025 11.819 1.00 88.06 149 PHE A C 1
ATOM 1188 O O . PHE A 1 149 ? 2.903 -2.149 10.961 1.00 88.06 149 PHE A O 1
ATOM 1195 N N . LEU A 1 150 ? 2.039 -2.773 12.922 1.00 83.31 150 LEU A N 1
ATOM 1196 C CA . LEU A 1 150 ? 3.028 -3.830 13.163 1.00 83.31 150 LEU A CA 1
ATOM 1197 C C . LEU A 1 150 ? 2.881 -4.997 12.179 1.00 83.31 150 LEU A C 1
ATOM 1199 O O . LEU A 1 150 ? 3.879 -5.573 11.751 1.00 83.31 150 LEU A O 1
ATOM 1203 N N . PHE A 1 151 ? 1.645 -5.320 11.788 1.00 75.44 151 PHE A N 1
ATOM 1204 C CA . PHE A 1 151 ? 1.373 -6.256 10.698 1.00 75.44 151 PHE A CA 1
ATOM 1205 C C . PHE A 1 151 ? 1.773 -5.700 9.337 1.00 75.44 151 PHE A C 1
ATOM 1207 O O . PHE A 1 151 ? 1.887 -6.486 8.392 1.00 75.44 151 PHE A O 1
ATOM 1214 N N . ILE A 1 152 ? 2.054 -4.389 9.236 1.00 76.19 152 ILE A N 1
ATOM 1215 C CA . ILE A 1 152 ? 2.795 -3.880 8.099 1.00 76.19 152 ILE A CA 1
ATOM 1216 C C . ILE A 1 152 ? 4.232 -4.391 8.235 1.00 76.19 152 ILE A C 1
ATOM 1218 O O . ILE A 1 152 ? 5.099 -3.693 8.751 1.00 76.19 152 ILE A O 1
ATOM 1222 N N . ASN A 1 153 ? 4.491 -5.630 7.816 1.00 65.94 153 ASN A N 1
ATOM 1223 C CA . ASN A 1 153 ? 5.828 -6.199 7.836 1.00 65.94 153 ASN A CA 1
ATOM 1224 C C . ASN A 1 153 ? 6.671 -5.467 6.783 1.00 65.94 153 ASN A C 1
ATOM 1226 O O . ASN A 1 153 ? 6.761 -5.888 5.632 1.00 65.94 153 ASN A O 1
ATOM 1230 N N . LEU A 1 154 ? 7.248 -4.332 7.179 1.00 55.50 154 LEU A N 1
ATOM 1231 C CA . LEU A 1 154 ? 8.062 -3.450 6.339 1.00 55.50 154 LEU A CA 1
ATOM 1232 C C . LEU A 1 154 ? 9.203 -4.239 5.669 1.00 55.50 154 LEU A C 1
ATOM 1234 O O . LEU A 1 154 ? 9.545 -3.977 4.519 1.00 55.50 154 LEU A O 1
ATOM 1238 N N . ILE A 1 155 ? 9.717 -5.273 6.342 1.00 46.41 155 ILE A N 1
ATOM 1239 C CA . ILE A 1 155 ? 10.774 -6.152 5.833 1.00 46.41 155 ILE A CA 1
ATOM 1240 C C . ILE A 1 155 ? 10.227 -7.130 4.780 1.00 46.41 155 ILE A C 1
ATOM 1242 O O . ILE A 1 155 ? 10.813 -7.249 3.710 1.00 46.41 155 ILE A O 1
ATOM 1246 N N . ALA A 1 156 ? 9.075 -7.775 5.001 1.00 52.47 156 ALA A N 1
ATOM 1247 C CA . ALA A 1 156 ? 8.432 -8.599 3.964 1.00 52.47 156 ALA A CA 1
ATOM 1248 C C . ALA A 1 156 ? 7.949 -7.764 2.765 1.00 52.47 156 ALA A C 1
ATOM 1250 O O . ALA A 1 156 ? 7.976 -8.243 1.632 1.00 52.47 156 ALA A O 1
ATOM 1251 N N . GLY A 1 157 ? 7.587 -6.497 2.999 1.00 54.25 157 GLY A N 1
ATOM 1252 C CA . GLY A 1 157 ? 7.385 -5.497 1.956 1.00 54.25 157 GLY A CA 1
ATOM 1253 C C . GLY A 1 157 ? 8.630 -5.360 1.082 1.00 54.25 157 GLY A C 1
ATOM 1254 O O . GLY A 1 157 ? 8.535 -5.555 -0.122 1.00 54.25 157 GLY A O 1
ATOM 1255 N N . ALA A 1 158 ? 9.810 -5.152 1.673 1.00 48.16 158 ALA A N 1
ATOM 1256 C CA . ALA A 1 158 ? 11.073 -5.054 0.933 1.00 48.16 158 ALA A CA 1
ATOM 1257 C C . ALA A 1 158 ? 11.453 -6.332 0.149 1.00 48.16 158 ALA A C 1
ATOM 1259 O O . ALA A 1 158 ? 12.141 -6.232 -0.866 1.00 48.16 158 ALA A O 1
ATOM 1260 N N . LEU A 1 159 ? 11.000 -7.514 0.589 1.00 51.59 159 LEU A N 1
ATOM 1261 C CA . LEU A 1 159 ? 11.323 -8.809 -0.028 1.00 51.59 159 LEU A CA 1
ATOM 1262 C C . LEU A 1 159 ? 10.305 -9.289 -1.083 1.00 51.59 159 LEU A C 1
ATOM 1264 O O . LEU A 1 159 ? 10.658 -10.116 -1.920 1.00 51.59 159 LEU A O 1
ATOM 1268 N N . GLY A 1 160 ? 9.062 -8.789 -1.067 1.00 61.50 160 GLY A N 1
ATOM 1269 C CA . GLY A 1 160 ? 7.952 -9.301 -1.889 1.00 61.50 160 GLY A CA 1
ATOM 1270 C C . GLY A 1 160 ? 6.866 -8.263 -2.186 1.00 61.50 160 GLY A C 1
ATOM 1271 O O . GLY A 1 160 ? 5.670 -8.530 -2.035 1.00 61.50 160 GLY A O 1
ATOM 1272 N N . LEU A 1 161 ? 7.277 -7.065 -2.610 1.00 69.94 161 LEU A N 1
ATOM 1273 C CA . LEU A 1 161 ? 6.426 -5.875 -2.748 1.00 69.94 161 LEU A CA 1
ATOM 1274 C C . LEU A 1 161 ? 5.175 -6.065 -3.629 1.00 69.94 161 LEU A C 1
ATOM 1276 O O . LEU A 1 161 ? 4.133 -5.482 -3.328 1.00 69.94 161 LEU A O 1
ATOM 1280 N N . ARG A 1 162 ? 5.234 -6.936 -4.649 1.00 79.25 162 ARG A N 1
ATOM 1281 C CA . ARG A 1 162 ? 4.103 -7.276 -5.541 1.00 79.25 162 ARG A CA 1
ATOM 1282 C C . ARG A 1 162 ? 2.951 -7.958 -4.816 1.00 79.25 162 ARG A C 1
ATOM 1284 O O . ARG A 1 162 ? 1.814 -7.497 -4.872 1.00 79.25 162 ARG A O 1
ATOM 1291 N N . PHE A 1 163 ? 3.255 -9.045 -4.109 1.00 80.81 163 PHE A N 1
ATOM 1292 C CA . PHE A 1 163 ? 2.256 -9.768 -3.328 1.00 80.81 163 PHE A CA 1
ATOM 1293 C C . PHE A 1 163 ? 1.705 -8.876 -2.216 1.00 80.81 163 PHE A C 1
ATOM 1295 O O . PHE A 1 163 ? 0.516 -8.893 -1.913 1.00 80.81 163 PHE A O 1
ATOM 1302 N N . TYR A 1 164 ? 2.561 -8.035 -1.648 1.00 83.69 164 TYR A N 1
ATOM 1303 C CA . TYR A 1 164 ? 2.196 -7.220 -0.509 1.00 83.69 164 TYR A CA 1
ATOM 1304 C C . TYR A 1 164 ? 1.227 -6.079 -0.844 1.00 83.69 164 TYR A C 1
ATOM 1306 O O . TYR A 1 164 ? 0.214 -5.904 -0.159 1.00 83.69 164 TYR A O 1
ATOM 1314 N N . ILE A 1 165 ? 1.469 -5.352 -1.941 1.00 87.88 165 ILE A N 1
ATOM 1315 C CA . ILE A 1 165 ? 0.502 -4.363 -2.438 1.00 87.88 165 ILE A CA 1
ATOM 1316 C C . ILE A 1 165 ? -0.806 -5.016 -2.877 1.00 87.88 165 ILE A C 1
ATOM 1318 O O . ILE A 1 165 ? -1.878 -4.475 -2.608 1.00 87.88 165 ILE A O 1
ATOM 1322 N N . ALA A 1 166 ? -0.730 -6.206 -3.470 1.00 90.81 166 ALA A N 1
ATOM 1323 C CA . ALA A 1 166 ? -1.893 -6.991 -3.845 1.00 90.81 166 ALA A CA 1
ATOM 1324 C C . ALA A 1 166 ? -2.757 -7.351 -2.617 1.00 90.81 166 ALA A C 1
ATOM 1326 O O . ALA A 1 166 ? -3.958 -7.068 -2.611 1.00 90.81 166 ALA A O 1
ATOM 1327 N N . VAL A 1 167 ? -2.158 -7.845 -1.526 1.00 90.06 167 VAL A N 1
ATOM 1328 C CA . VAL A 1 167 ? -2.874 -8.110 -0.262 1.00 90.06 167 VAL A CA 1
ATOM 1329 C C . VAL A 1 167 ? -3.502 -6.834 0.307 1.00 90.06 167 VAL A C 1
ATOM 1331 O O . VAL A 1 167 ? -4.657 -6.861 0.741 1.00 90.06 167 VAL A O 1
ATOM 1334 N N . ALA A 1 168 ? -2.785 -5.708 0.295 1.00 92.31 168 ALA A N 1
ATOM 1335 C CA . ALA A 1 168 ? -3.294 -4.444 0.827 1.00 92.31 168 ALA A CA 1
ATOM 1336 C C . ALA A 1 168 ? -4.495 -3.912 0.021 1.00 92.31 168 ALA A C 1
ATOM 1338 O O . ALA A 1 168 ? -5.497 -3.482 0.602 1.00 92.31 168 ALA A O 1
ATOM 1339 N N . LEU A 1 169 ? -4.425 -3.988 -1.312 1.00 95.06 169 LEU A N 1
ATOM 1340 C CA . LEU A 1 169 ? -5.518 -3.621 -2.217 1.00 95.06 169 LEU A CA 1
ATOM 1341 C C . LEU A 1 169 ? -6.736 -4.525 -2.021 1.00 95.06 169 LEU A C 1
ATOM 1343 O O . LEU A 1 169 ? -7.849 -4.016 -1.884 1.00 95.06 169 LEU A O 1
ATOM 1347 N N . PHE A 1 170 ? -6.532 -5.842 -1.939 1.00 95.12 170 PHE A N 1
ATOM 1348 C CA . PHE A 1 170 ? -7.603 -6.799 -1.666 1.00 95.12 170 PHE A CA 1
ATOM 1349 C C . PHE A 1 170 ? -8.267 -6.525 -0.310 1.00 95.12 170 PHE A C 1
ATOM 1351 O O . PHE A 1 170 ? -9.489 -6.391 -0.235 1.00 95.12 170 PHE A O 1
ATOM 1358 N N . THR A 1 171 ? -7.465 -6.351 0.746 1.00 93.81 171 THR A N 1
ATOM 1359 C CA . THR A 1 171 ? -7.944 -6.051 2.106 1.00 93.81 171 THR A CA 1
ATOM 1360 C C . THR A 1 171 ? -8.783 -4.778 2.118 1.00 93.81 171 THR A C 1
ATOM 1362 O O . THR A 1 171 ? -9.897 -4.769 2.652 1.00 93.81 171 THR A O 1
ATOM 1365 N N . LYS A 1 172 ? -8.302 -3.709 1.469 1.00 95.12 172 LYS A N 1
ATOM 1366 C CA . LYS A 1 172 ? -9.060 -2.461 1.366 1.00 95.12 172 LYS A CA 1
ATOM 1367 C C . LYS A 1 172 ? -10.331 -2.634 0.539 1.00 95.12 172 LYS A C 1
ATOM 1369 O O . LYS A 1 172 ? -11.376 -2.120 0.934 1.00 95.12 172 LYS A O 1
ATOM 1374 N N . GLY A 1 173 ? -10.267 -3.366 -0.571 1.00 96.06 173 GLY A N 1
ATOM 1375 C CA . GLY A 1 173 ? -11.418 -3.667 -1.420 1.00 96.06 173 GLY A CA 1
ATOM 1376 C C . GLY A 1 173 ? -12.532 -4.377 -0.650 1.00 96.06 173 GLY A C 1
ATOM 1377 O O . GLY A 1 173 ? -13.674 -3.910 -0.658 1.00 96.06 173 GLY A O 1
ATOM 1378 N N . VAL A 1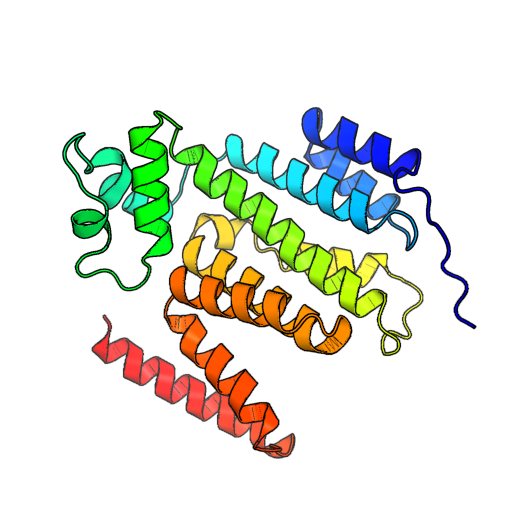 174 ? -12.196 -5.435 0.092 1.00 94.44 174 VAL A N 1
ATOM 1379 C CA . VAL A 1 174 ? -13.136 -6.168 0.957 1.00 94.44 174 VAL A CA 1
ATOM 1380 C C . VAL A 1 174 ? -13.683 -5.276 2.071 1.00 94.44 174 VAL A C 1
ATOM 1382 O O . VAL A 1 174 ? -14.887 -5.262 2.320 1.00 94.44 174 VAL A O 1
ATOM 1385 N N . THR A 1 175 ? -12.828 -4.478 2.709 1.00 94.06 175 THR A N 1
ATOM 1386 C CA . THR A 1 175 ? -13.253 -3.565 3.780 1.00 94.06 175 THR A CA 1
ATOM 1387 C C . THR A 1 175 ? -14.260 -2.535 3.262 1.00 94.06 175 THR A C 1
ATOM 1389 O O . THR A 1 175 ? -15.323 -2.345 3.851 1.00 94.06 175 THR A O 1
ATOM 1392 N N . ILE A 1 176 ? -13.991 -1.919 2.106 1.00 94.06 176 ILE A N 1
ATOM 1393 C CA . ILE A 1 176 ? -14.921 -0.971 1.478 1.00 94.06 176 ILE A CA 1
ATOM 1394 C C . ILE A 1 176 ? -16.247 -1.648 1.121 1.00 94.06 176 ILE A C 1
ATOM 1396 O O . ILE A 1 176 ? -17.300 -1.027 1.291 1.00 94.06 176 ILE A O 1
ATOM 1400 N N . TYR A 1 177 ? -16.206 -2.890 0.629 1.00 93.38 177 TYR A N 1
ATOM 1401 C CA . TYR A 1 177 ? -17.409 -3.662 0.320 1.00 93.38 177 TYR A CA 1
ATOM 1402 C C . TYR A 1 177 ? -18.290 -3.833 1.558 1.00 93.38 177 TYR A C 1
ATOM 1404 O O . TYR A 1 177 ? -19.485 -3.543 1.512 1.00 93.38 177 TYR A O 1
ATOM 1412 N N . LEU A 1 178 ? -17.690 -4.295 2.659 1.00 90.25 178 LEU A N 1
ATOM 1413 C CA . LEU A 1 178 ? -18.408 -4.674 3.874 1.00 90.25 178 LEU A CA 1
ATOM 1414 C C . LEU A 1 178 ? -18.907 -3.460 4.664 1.00 90.25 178 LEU A C 1
ATOM 1416 O O . LEU A 1 178 ? -20.048 -3.472 5.121 1.00 90.25 178 LEU A O 1
ATOM 1420 N N . PHE A 1 179 ? -18.089 -2.412 4.798 1.00 89.19 179 PHE A N 1
ATOM 1421 C CA . PHE A 1 179 ? -18.362 -1.318 5.738 1.00 89.19 179 PHE A CA 1
ATOM 1422 C C . PHE A 1 179 ? -18.777 -0.003 5.064 1.00 89.19 179 PHE A C 1
ATOM 1424 O O . PHE A 1 179 ? -19.615 0.717 5.599 1.00 89.19 179 PHE A O 1
ATOM 1431 N N . ASN A 1 180 ? -18.273 0.298 3.860 1.00 82.00 180 ASN A N 1
ATOM 1432 C CA . ASN A 1 180 ? -18.488 1.608 3.221 1.00 82.00 180 ASN A CA 1
ATOM 1433 C C . ASN A 1 180 ? -19.481 1.563 2.045 1.00 82.00 180 ASN A C 1
ATOM 1435 O O . ASN A 1 180 ? -19.834 2.613 1.505 1.00 82.00 180 ASN A O 1
ATOM 1439 N N . ARG A 1 181 ? -19.907 0.362 1.623 1.00 79.00 181 ARG A N 1
ATOM 1440 C CA . ARG A 1 181 ? -20.868 0.085 0.532 1.00 79.00 181 ARG A CA 1
ATOM 1441 C C . ARG A 1 181 ? -20.554 0.758 -0.815 1.00 79.00 181 ARG A C 1
ATOM 1443 O O . ARG A 1 181 ? -21.433 0.909 -1.662 1.00 79.00 181 ARG A O 1
ATOM 1450 N N . ARG A 1 182 ? -19.294 1.132 -1.068 1.00 88.88 182 ARG A N 1
ATOM 1451 C CA . ARG A 1 182 ? -18.849 1.674 -2.368 1.00 88.88 182 ARG A CA 1
ATOM 1452 C C . ARG A 1 182 ? -18.419 0.535 -3.287 1.00 88.88 182 ARG A C 1
ATOM 1454 O O . ARG A 1 182 ? -17.227 0.281 -3.452 1.00 88.88 182 ARG A O 1
ATOM 1461 N N . LEU A 1 183 ? -19.403 -0.146 -3.871 1.00 90.44 183 LEU A N 1
ATOM 1462 C CA . LEU A 1 183 ? -19.197 -1.377 -4.642 1.00 90.44 183 LEU A CA 1
ATOM 1463 C C . LEU A 1 183 ? -18.205 -1.209 -5.799 1.00 90.44 183 LEU A C 1
ATOM 1465 O O . LEU A 1 183 ? -17.267 -1.989 -5.907 1.00 90.44 183 LEU A O 1
ATOM 1469 N N . ALA A 1 184 ? -18.353 -0.159 -6.614 1.00 92.69 184 ALA A N 1
ATOM 1470 C CA . ALA A 1 184 ? -17.458 0.077 -7.749 1.00 92.69 184 ALA A CA 1
ATOM 1471 C C . ALA A 1 184 ? -15.988 0.198 -7.312 1.00 92.69 184 ALA A C 1
ATOM 1473 O O . ALA A 1 184 ? -15.118 -0.477 -7.851 1.00 92.69 184 ALA A O 1
ATOM 1474 N N . LEU A 1 185 ? -15.717 1.003 -6.278 1.00 93.81 185 LEU A N 1
ATOM 1475 C CA . LEU A 1 185 ? -14.364 1.182 -5.750 1.00 93.81 185 LEU A CA 1
ATOM 1476 C C . LEU A 1 185 ? -13.807 -0.117 -5.151 1.00 93.81 185 LEU A C 1
ATOM 1478 O O . LEU A 1 185 ? -12.629 -0.409 -5.323 1.00 93.81 185 LEU A O 1
ATOM 1482 N N . SER A 1 186 ? -14.646 -0.905 -4.476 1.00 94.12 186 SER A N 1
ATOM 1483 C CA . SER A 1 186 ? -14.254 -2.214 -3.952 1.00 94.12 186 SER A CA 1
ATOM 1484 C C . SER A 1 186 ? -13.773 -3.153 -5.064 1.00 94.12 186 SER A C 1
ATOM 1486 O O . SER A 1 186 ? -12.652 -3.658 -4.988 1.00 94.12 186 SER A O 1
ATOM 1488 N N . PHE A 1 187 ? -14.567 -3.321 -6.127 1.00 93.56 187 PHE A N 1
ATOM 1489 C CA . PHE A 1 187 ? -14.201 -4.190 -7.246 1.00 93.56 187 PHE A CA 1
ATOM 1490 C C . PHE A 1 187 ? -12.971 -3.687 -7.999 1.00 93.56 187 PHE A C 1
ATOM 1492 O O . PHE A 1 187 ? -12.111 -4.496 -8.333 1.00 93.56 187 PHE A O 1
ATOM 1499 N N . ILE A 1 188 ? -12.832 -2.370 -8.198 1.00 95.50 188 ILE A N 1
ATOM 1500 C CA . ILE A 1 188 ? -11.627 -1.783 -8.807 1.00 95.50 188 ILE A CA 1
ATOM 1501 C C . ILE A 1 188 ? -10.379 -2.173 -8.009 1.00 95.50 188 ILE A C 1
ATOM 1503 O O . ILE A 1 188 ? -9.392 -2.615 -8.595 1.00 95.50 188 ILE A O 1
ATOM 1507 N N . LEU A 1 189 ? -10.417 -2.056 -6.678 1.00 95.88 189 LEU A N 1
ATOM 1508 C CA . LEU A 1 189 ? -9.277 -2.412 -5.829 1.00 95.88 189 LEU A CA 1
ATOM 1509 C C . LEU A 1 189 ? -8.984 -3.917 -5.855 1.00 95.88 189 LEU A C 1
ATOM 1511 O O . LEU A 1 189 ? -7.824 -4.305 -5.960 1.00 95.88 189 LEU A O 1
ATOM 1515 N N . MET A 1 190 ? -10.016 -4.763 -5.808 1.00 95.00 190 MET A N 1
ATOM 1516 C CA . MET A 1 190 ? -9.852 -6.220 -5.868 1.00 95.00 190 MET A CA 1
ATOM 1517 C C . MET A 1 190 ? -9.288 -6.679 -7.220 1.00 95.00 190 MET A C 1
ATOM 1519 O O . MET A 1 190 ? -8.357 -7.476 -7.252 1.00 95.00 190 MET A O 1
ATOM 1523 N N . ILE A 1 191 ? -9.785 -6.142 -8.335 1.00 93.38 191 ILE A N 1
ATOM 1524 C CA . ILE A 1 191 ? -9.255 -6.438 -9.675 1.00 93.38 191 ILE A CA 1
ATOM 1525 C C . ILE A 1 191 ? -7.809 -5.936 -9.799 1.00 93.38 191 ILE A C 1
ATOM 1527 O O . ILE A 1 191 ? -6.943 -6.661 -10.283 1.00 93.38 191 ILE A O 1
ATOM 1531 N N . SER A 1 192 ? -7.516 -4.733 -9.293 1.00 93.19 192 SER A N 1
ATOM 1532 C CA . SER A 1 192 ? -6.146 -4.201 -9.268 1.00 93.19 192 SER A CA 1
ATOM 1533 C C . SER A 1 192 ? -5.196 -5.097 -8.468 1.00 93.19 192 SER A C 1
ATOM 1535 O O . SER A 1 192 ? -4.044 -5.266 -8.859 1.00 93.19 192 SER A O 1
ATOM 1537 N N . ALA A 1 193 ? -5.670 -5.710 -7.378 1.00 92.94 193 ALA A N 1
ATOM 1538 C CA . ALA A 1 193 ? -4.888 -6.671 -6.603 1.00 92.94 193 ALA A CA 1
ATOM 1539 C C . ALA A 1 193 ? -4.475 -7.893 -7.443 1.00 92.94 193 ALA A C 1
ATOM 1541 O O . ALA A 1 193 ? -3.320 -8.306 -7.376 1.00 92.94 193 ALA A O 1
ATOM 1542 N N . ALA A 1 194 ? -5.381 -8.424 -8.273 1.00 90.94 194 ALA A N 1
ATOM 1543 C CA . ALA A 1 194 ? -5.089 -9.539 -9.178 1.00 90.94 194 ALA A CA 1
ATOM 1544 C C . ALA A 1 194 ? -4.073 -9.176 -10.272 1.00 90.94 194 ALA A C 1
ATOM 1546 O O . ALA A 1 194 ? -3.244 -10.010 -10.622 1.00 90.94 194 ALA A O 1
ATOM 1547 N N . PHE A 1 195 ? -4.081 -7.931 -10.760 1.00 90.06 195 PHE A N 1
ATOM 1548 C CA . PHE A 1 195 ? -3.073 -7.447 -11.713 1.00 90.06 195 PHE A CA 1
ATOM 1549 C C . PHE A 1 195 ? -1.688 -7.217 -11.092 1.00 90.06 195 PHE A C 1
ATOM 1551 O O . PHE A 1 195 ? -0.687 -7.238 -11.811 1.00 90.06 195 PHE A O 1
ATOM 1558 N N . PHE A 1 196 ? -1.614 -6.978 -9.779 1.00 88.38 196 PHE A N 1
ATOM 1559 C CA . PHE A 1 196 ? -0.341 -6.907 -9.055 1.00 88.38 196 PHE A CA 1
ATOM 1560 C C . PHE A 1 196 ? 0.215 -8.283 -8.698 1.00 88.38 196 PHE A C 1
ATOM 1562 O O . PHE A 1 196 ? 1.435 -8.451 -8.694 1.00 88.38 196 PHE A O 1
ATOM 1569 N N . HIS A 1 197 ? -0.657 -9.235 -8.359 1.00 87.75 197 HIS A N 1
ATOM 1570 C CA . HIS A 1 197 ? -0.255 -10.604 -8.078 1.00 87.75 197 HIS A CA 1
ATOM 1571 C C . HIS A 1 197 ? -1.393 -11.588 -8.367 1.00 87.75 197 HIS A C 1
ATOM 1573 O O . HIS A 1 197 ? -2.437 -11.561 -7.703 1.00 87.75 197 HIS A O 1
ATOM 1579 N N . PHE A 1 198 ? -1.172 -12.512 -9.302 1.00 82.38 198 PHE A N 1
ATOM 1580 C CA . PHE A 1 198 ? -2.212 -13.431 -9.789 1.00 82.38 198 PHE A CA 1
ATOM 1581 C C . PHE A 1 198 ? -2.853 -14.286 -8.688 1.00 82.38 198 PHE A C 1
ATOM 1583 O O . PHE A 1 198 ? -4.040 -14.612 -8.750 1.00 82.38 198 PHE A O 1
ATOM 1590 N N . SER A 1 199 ? -2.088 -14.623 -7.643 1.00 83.12 199 SER A N 1
ATOM 1591 C CA . SER A 1 199 ? -2.587 -15.421 -6.517 1.00 83.12 199 SER A CA 1
ATOM 1592 C C . SER A 1 199 ? -3.762 -14.770 -5.781 1.00 83.12 199 SER A C 1
ATOM 1594 O O . SER A 1 199 ? -4.489 -15.483 -5.095 1.00 83.12 199 SER A O 1
ATOM 1596 N N . MET A 1 200 ? -4.011 -13.463 -5.960 1.00 88.12 200 MET A N 1
ATOM 1597 C CA . MET A 1 200 ? -5.201 -12.790 -5.426 1.00 88.12 200 MET A CA 1
ATOM 1598 C C . MET A 1 200 ? -6.512 -13.252 -6.064 1.00 88.12 200 MET A C 1
ATOM 1600 O O . MET A 1 200 ? -7.567 -13.047 -5.466 1.00 88.12 200 MET A O 1
ATOM 1604 N N . LEU A 1 201 ? -6.486 -13.919 -7.222 1.00 86.44 201 LEU A N 1
ATOM 1605 C CA . LEU A 1 201 ? -7.693 -14.522 -7.795 1.00 86.44 201 LEU A CA 1
ATOM 1606 C C . LEU A 1 201 ? -8.339 -15.518 -6.824 1.00 86.44 201 LEU A C 1
ATOM 1608 O O . LEU A 1 201 ? -9.559 -15.523 -6.679 1.00 86.44 201 LEU A O 1
ATOM 1612 N N . LEU A 1 202 ? -7.533 -16.297 -6.094 1.00 84.19 202 LEU A N 1
ATOM 1613 C CA . LEU A 1 202 ? -8.030 -17.259 -5.112 1.00 84.19 202 LEU A CA 1
ATOM 1614 C C . LEU A 1 202 ? -8.833 -16.591 -3.974 1.00 84.19 202 LEU A C 1
ATOM 1616 O O . LEU A 1 202 ? -10.001 -16.948 -3.805 1.00 84.19 202 LEU A O 1
ATOM 1620 N N . PRO A 1 203 ? -8.295 -15.621 -3.203 1.00 86.50 203 PRO A N 1
ATOM 1621 C CA . PRO A 1 203 ? -9.069 -14.937 -2.172 1.00 86.50 203 PRO A CA 1
ATOM 1622 C C . PRO A 1 203 ? -10.222 -14.096 -2.744 1.00 86.50 203 PRO A C 1
ATOM 1624 O O . PRO A 1 203 ? -11.245 -13.969 -2.074 1.00 86.50 203 PRO A O 1
ATOM 1627 N N . ILE A 1 204 ? -10.130 -13.581 -3.979 1.00 89.62 204 ILE A N 1
ATOM 1628 C CA . ILE A 1 204 ? -11.259 -12.917 -4.660 1.00 89.62 204 ILE A CA 1
ATOM 1629 C C . ILE A 1 204 ? -12.405 -13.901 -4.903 1.00 89.62 204 ILE A C 1
ATOM 1631 O O . ILE A 1 204 ? -13.540 -13.621 -4.510 1.00 89.62 204 ILE A O 1
ATOM 1635 N N . PHE A 1 205 ? -12.130 -15.068 -5.487 1.00 86.00 205 PHE A N 1
ATOM 1636 C CA . PHE A 1 205 ? -13.150 -16.093 -5.703 1.00 86.00 205 PHE A CA 1
ATOM 1637 C C . PHE A 1 205 ? -13.685 -16.658 -4.392 1.00 86.00 205 PHE A C 1
ATOM 1639 O O . PHE A 1 205 ? -14.891 -16.853 -4.274 1.00 86.00 205 PHE A O 1
ATOM 1646 N N . ALA A 1 206 ? -12.837 -16.846 -3.379 1.00 85.38 206 ALA A N 1
ATOM 1647 C CA . ALA A 1 206 ? -13.282 -17.252 -2.049 1.00 85.38 206 ALA A CA 1
ATOM 1648 C C . ALA A 1 206 ? -14.212 -16.201 -1.420 1.00 85.38 206 ALA A C 1
ATOM 1650 O O . ALA A 1 206 ? -15.250 -16.545 -0.853 1.00 85.38 206 ALA A O 1
ATOM 1651 N N . PHE A 1 207 ? -13.891 -14.911 -1.563 1.00 88.56 207 PHE A N 1
ATOM 1652 C CA . PHE A 1 207 ? -14.743 -13.827 -1.084 1.00 88.56 207 PHE A CA 1
ATOM 1653 C C . PHE A 1 207 ? -16.098 -13.809 -1.799 1.00 88.56 207 PHE A C 1
ATOM 1655 O O . PHE A 1 207 ? -17.131 -13.754 -1.129 1.00 88.56 207 PHE A O 1
ATOM 1662 N N . ILE A 1 208 ? -16.109 -13.920 -3.130 1.00 87.62 208 ILE A N 1
ATOM 1663 C CA . ILE A 1 208 ? -17.338 -14.007 -3.933 1.00 87.62 208 ILE A CA 1
ATOM 1664 C C . ILE A 1 208 ? -18.145 -15.249 -3.525 1.00 87.62 208 ILE A C 1
ATOM 1666 O O . ILE A 1 208 ? -19.316 -15.134 -3.171 1.00 87.62 208 ILE A O 1
ATOM 1670 N N . GLY A 1 209 ? -17.507 -16.420 -3.472 1.00 84.50 209 GLY A N 1
ATOM 1671 C CA . GLY A 1 209 ? -18.112 -17.692 -3.074 1.00 84.50 209 GLY A CA 1
ATOM 1672 C C . GLY A 1 209 ? -18.715 -17.660 -1.669 1.00 84.50 209 GLY A C 1
ATOM 1673 O O . GLY A 1 209 ? -19.819 -18.166 -1.466 1.00 84.50 209 GLY A O 1
ATOM 1674 N N . SER A 1 210 ? -18.070 -16.969 -0.720 1.00 84.38 210 SER A N 1
ATOM 1675 C CA . SER A 1 210 ? -18.584 -16.794 0.651 1.00 84.38 210 SER A CA 1
ATOM 1676 C C . SER A 1 210 ? -19.941 -16.086 0.718 1.00 84.38 210 SER A C 1
ATOM 1678 O O . SER A 1 210 ? -20.626 -16.165 1.737 1.00 84.38 210 SER A O 1
ATOM 1680 N N . ARG A 1 211 ? -20.343 -15.377 -0.348 1.00 84.44 211 ARG A N 1
ATOM 1681 C CA . ARG A 1 211 ? -21.660 -14.731 -0.433 1.00 84.44 211 ARG A CA 1
ATOM 1682 C C . ARG A 1 211 ? -22.771 -15.704 -0.818 1.00 84.44 211 ARG A C 1
ATOM 1684 O O . ARG A 1 211 ? -23.916 -15.472 -0.447 1.00 84.44 211 ARG A O 1
ATOM 1691 N N . PHE A 1 212 ? -22.433 -16.777 -1.526 1.00 85.44 212 PHE A N 1
ATOM 1692 C CA . PHE A 1 212 ? -23.386 -17.788 -1.985 1.00 85.44 212 PHE A CA 1
ATOM 1693 C C . PHE A 1 212 ? -23.421 -19.008 -1.063 1.00 85.44 212 PHE A C 1
ATOM 1695 O O . PHE A 1 212 ? -24.463 -19.642 -0.917 1.00 85.44 212 PHE A O 1
ATOM 1702 N N . VAL A 1 213 ? -22.299 -19.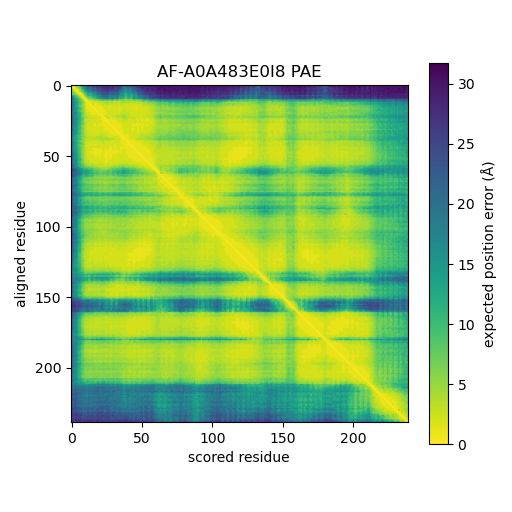318 -0.406 1.00 81.25 213 VAL A N 1
ATOM 1703 C CA . VAL A 1 213 ? -22.143 -20.507 0.435 1.00 81.25 213 VAL A CA 1
ATOM 1704 C C . VAL A 1 213 ? -21.838 -20.102 1.873 1.00 81.25 213 VAL A C 1
ATOM 1706 O O . VAL A 1 213 ? -20.783 -19.542 2.174 1.00 81.25 213 VAL A O 1
ATOM 1709 N N . ARG A 1 214 ? -22.748 -20.436 2.795 1.00 76.94 214 ARG A N 1
ATOM 1710 C CA . ARG A 1 214 ? -22.497 -20.317 4.237 1.00 76.94 214 ARG A CA 1
ATOM 1711 C C . ARG A 1 214 ? -21.742 -21.546 4.725 1.00 76.94 214 ARG A C 1
ATOM 1713 O O . ARG A 1 214 ? -22.317 -22.621 4.871 1.00 76.94 214 ARG A O 1
ATOM 1720 N N . ILE A 1 215 ? -20.458 -21.374 5.007 1.00 71.06 215 ILE A N 1
ATOM 1721 C CA . ILE A 1 215 ? -19.633 -22.419 5.613 1.00 71.06 215 ILE A CA 1
ATOM 1722 C C . ILE A 1 215 ? -19.854 -22.386 7.129 1.00 71.06 215 ILE A C 1
ATOM 1724 O O . ILE A 1 215 ? -19.691 -21.338 7.755 1.00 71.06 215 ILE A O 1
ATOM 1728 N N . LYS A 1 216 ? -20.226 -23.522 7.739 1.00 78.38 216 LYS A N 1
ATOM 1729 C CA . LYS A 1 216 ? -20.246 -23.615 9.209 1.00 78.38 216 LYS A CA 1
ATOM 1730 C C . LYS A 1 216 ? -18.811 -23.475 9.721 1.00 78.38 216 LYS A C 1
ATOM 1732 O O . LYS A 1 216 ? -17.907 -24.110 9.183 1.00 78.38 216 LYS A O 1
ATOM 1737 N N . THR A 1 217 ? -18.610 -22.690 10.776 1.00 75.25 217 THR A N 1
ATOM 1738 C CA . THR A 1 217 ? -17.289 -22.410 11.373 1.00 75.25 217 THR A CA 1
ATOM 1739 C C . THR A 1 217 ? -16.501 -23.673 11.721 1.00 75.25 217 THR A C 1
ATOM 1741 O O . THR A 1 217 ? -15.281 -23.683 11.591 1.00 75.25 217 THR A O 1
ATOM 1744 N N . SER A 1 218 ? -17.189 -24.769 12.053 1.00 79.44 218 SER A N 1
ATOM 1745 C CA . SER A 1 218 ? -16.595 -26.091 12.288 1.00 79.44 218 SER A CA 1
ATOM 1746 C C . SER A 1 218 ? -15.796 -26.650 11.102 1.00 79.44 218 SER A C 1
ATOM 1748 O O . SER A 1 218 ? -14.904 -27.463 11.310 1.00 79.44 218 SER A O 1
ATOM 1750 N N . PHE A 1 219 ? -16.088 -26.228 9.867 1.00 79.12 219 PHE A N 1
ATOM 1751 C CA . PHE A 1 219 ? -15.382 -26.681 8.663 1.00 79.12 219 PHE A CA 1
ATOM 1752 C C . PHE A 1 219 ? -14.207 -25.782 8.265 1.00 79.12 219 PHE A C 1
ATOM 1754 O O . PHE A 1 219 ? -13.441 -26.158 7.381 1.00 79.12 219 PHE A O 1
ATOM 1761 N N . VAL A 1 220 ? -14.018 -24.622 8.904 1.00 77.94 220 VAL A N 1
ATOM 1762 C CA . VAL A 1 220 ? -12.908 -23.704 8.584 1.00 77.94 220 VAL A CA 1
ATOM 1763 C C . VAL A 1 220 ? -11.534 -24.383 8.709 1.00 77.94 220 VAL A C 1
ATOM 1765 O O . VAL A 1 220 ? -10.746 -24.246 7.773 1.00 77.94 220 VAL A O 1
ATOM 1768 N N . PRO A 1 221 ? -11.240 -25.178 9.763 1.00 79.25 221 PRO A N 1
ATOM 1769 C CA . PRO A 1 221 ? -9.974 -25.909 9.845 1.00 79.25 221 PRO A CA 1
ATOM 1770 C C . PRO A 1 221 ? -9.784 -26.900 8.689 1.00 79.25 221 PRO A C 1
ATOM 1772 O O . PRO A 1 221 ? -8.687 -27.019 8.153 1.00 79.25 221 PRO A O 1
ATOM 1775 N N . VAL A 1 222 ? -10.859 -27.566 8.255 1.00 79.25 222 VAL A N 1
ATOM 1776 C CA . VAL A 1 222 ? -10.824 -28.528 7.142 1.00 79.25 222 VAL A CA 1
ATOM 1777 C C . VAL A 1 222 ? -10.492 -27.821 5.828 1.00 79.25 222 VAL A C 1
ATOM 1779 O O . VAL A 1 222 ? -9.607 -28.265 5.102 1.00 79.25 222 VAL A O 1
ATOM 1782 N N . PHE A 1 223 ? -11.131 -26.683 5.543 1.00 76.69 223 PHE A N 1
ATOM 1783 C CA . PHE A 1 223 ? -10.811 -25.881 4.358 1.00 76.69 223 PHE A CA 1
ATOM 1784 C C . PHE A 1 223 ? -9.390 -25.313 4.392 1.00 76.69 223 PHE A C 1
ATOM 1786 O O . PHE A 1 223 ? -8.760 -25.216 3.342 1.00 76.69 223 PHE A O 1
ATOM 1793 N N . PHE A 1 224 ? -8.862 -24.984 5.574 1.00 77.19 224 PHE A N 1
ATOM 1794 C CA . PHE A 1 224 ? -7.469 -24.562 5.721 1.00 77.19 224 PHE A CA 1
ATOM 1795 C C . PHE A 1 224 ? -6.495 -25.692 5.359 1.00 77.19 224 PHE A C 1
ATOM 1797 O O . PHE A 1 224 ? -5.570 -25.474 4.580 1.00 77.19 224 PHE A O 1
ATOM 1804 N N . VAL A 1 225 ? -6.739 -26.911 5.853 1.00 80.44 225 VAL A N 1
ATOM 1805 C CA . VAL A 1 225 ? -5.931 -28.096 5.517 1.00 80.44 225 VAL A CA 1
ATOM 1806 C C . VAL A 1 225 ? -6.019 -28.419 4.024 1.00 80.44 225 VAL A C 1
ATOM 1808 O O . VAL A 1 225 ? -4.988 -28.623 3.388 1.00 80.44 225 VAL A O 1
ATOM 1811 N N . ILE A 1 226 ? -7.221 -28.398 3.438 1.00 78.62 226 ILE A N 1
ATOM 1812 C CA . ILE A 1 226 ? -7.409 -28.605 1.992 1.00 78.62 226 ILE A CA 1
ATOM 1813 C C . ILE A 1 226 ? -6.653 -27.537 1.198 1.00 78.62 226 ILE A C 1
ATOM 1815 O O . ILE A 1 226 ? -5.927 -27.876 0.270 1.00 78.62 226 ILE A O 1
ATOM 1819 N N . GLY A 1 227 ? -6.775 -26.261 1.573 1.00 75.94 227 GLY A N 1
ATOM 1820 C CA . GLY A 1 227 ? -6.064 -25.162 0.922 1.00 75.94 227 GLY A CA 1
ATOM 1821 C C . GLY A 1 227 ? -4.543 -25.293 1.023 1.00 75.94 227 GLY A C 1
ATOM 1822 O O . GLY A 1 227 ? -3.847 -25.036 0.046 1.00 75.94 227 GLY A O 1
ATOM 1823 N N . PHE A 1 228 ? -4.025 -25.752 2.165 1.00 76.69 228 PHE A N 1
ATOM 1824 C CA . PHE A 1 228 ? -2.598 -26.014 2.360 1.00 76.69 228 PHE A CA 1
ATOM 1825 C C . PHE A 1 228 ? -2.093 -27.172 1.483 1.00 76.69 228 PHE A C 1
ATOM 1827 O O . PHE A 1 228 ? -1.059 -27.050 0.822 1.00 76.69 228 PHE A O 1
ATOM 1834 N N . ILE A 1 229 ? -2.839 -28.278 1.420 1.00 78.56 229 ILE A N 1
ATOM 1835 C CA . ILE A 1 229 ? -2.518 -29.423 0.552 1.00 78.56 229 ILE A CA 1
ATOM 1836 C C . ILE A 1 229 ? -2.574 -29.003 -0.920 1.00 78.56 229 ILE A C 1
ATOM 1838 O O . ILE A 1 229 ? -1.659 -29.278 -1.688 1.00 78.56 229 ILE A O 1
ATOM 1842 N N . PHE A 1 230 ? -3.616 -28.277 -1.316 1.00 73.81 230 PHE A N 1
ATOM 1843 C CA . PHE A 1 230 ? -3.768 -27.809 -2.690 1.00 73.81 230 PHE A CA 1
ATOM 1844 C C . PHE A 1 230 ? -2.658 -26.823 -3.076 1.00 73.81 230 PHE A C 1
ATOM 1846 O O . PHE A 1 230 ? -2.078 -26.937 -4.151 1.00 73.81 230 PHE A O 1
ATOM 1853 N N . GLY A 1 231 ? -2.305 -25.901 -2.175 1.00 66.31 231 GLY A N 1
ATOM 1854 C CA . GLY A 1 231 ? -1.206 -24.959 -2.369 1.00 66.31 231 GLY A CA 1
ATOM 1855 C C . GLY A 1 231 ? 0.156 -25.644 -2.490 1.00 66.31 231 GLY A C 1
ATOM 1856 O O . GLY A 1 231 ? 0.932 -25.281 -3.367 1.00 66.31 231 GLY A O 1
ATOM 1857 N N . SER A 1 232 ? 0.433 -26.655 -1.661 1.00 69.50 232 SER A N 1
ATOM 1858 C CA . SER A 1 232 ?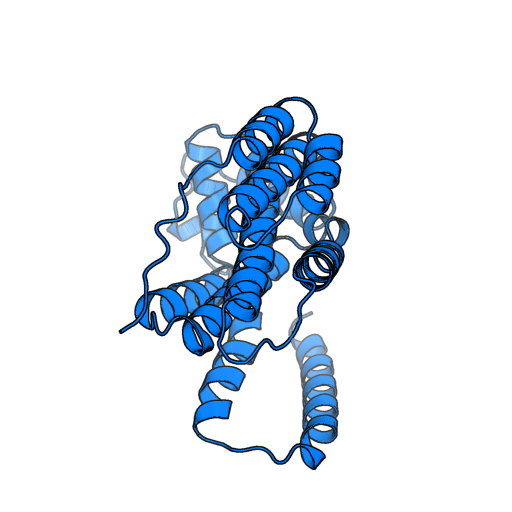 1.690 -27.419 -1.723 1.00 69.50 232 SER A CA 1
ATOM 1859 C C . SER A 1 232 ? 1.806 -28.275 -2.986 1.00 69.50 232 SER A C 1
ATOM 1861 O O . SER A 1 232 ? 2.876 -28.300 -3.588 1.00 69.50 232 SER A O 1
ATOM 1863 N N . LEU A 1 233 ? 0.710 -28.897 -3.435 1.00 72.69 233 LEU A N 1
ATOM 1864 C CA . LEU A 1 233 ? 0.671 -29.652 -4.692 1.00 72.69 233 LEU A CA 1
ATOM 1865 C C . LEU A 1 233 ? 0.826 -28.744 -5.914 1.00 72.69 233 LEU A C 1
ATOM 1867 O O . LEU A 1 233 ? 1.594 -29.061 -6.814 1.00 72.69 233 LEU A O 1
ATOM 1871 N N . ILE A 1 234 ? 0.128 -27.604 -5.948 1.00 62.56 234 ILE A N 1
ATOM 1872 C CA . ILE A 1 234 ? 0.239 -26.638 -7.049 1.00 62.56 234 ILE A CA 1
ATOM 1873 C C . ILE A 1 234 ? 1.648 -26.054 -7.134 1.00 62.56 234 ILE A C 1
ATOM 1875 O O . ILE A 1 234 ? 2.146 -25.854 -8.240 1.00 62.56 234 ILE A O 1
ATOM 1879 N N . LEU A 1 235 ? 2.309 -25.812 -5.996 1.00 53.69 235 LEU A N 1
ATOM 1880 C CA . LEU A 1 235 ? 3.683 -25.309 -5.982 1.00 53.69 235 LEU A CA 1
ATOM 1881 C C . LEU A 1 235 ? 4.630 -26.214 -6.786 1.00 53.69 235 LEU A C 1
ATOM 1883 O O . LEU A 1 235 ? 5.517 -25.706 -7.461 1.00 53.69 235 LEU A O 1
ATOM 1887 N N . THR A 1 236 ? 4.407 -27.533 -6.760 1.00 59.06 236 THR A N 1
ATOM 1888 C CA . THR A 1 236 ? 5.203 -28.522 -7.508 1.00 59.06 236 THR A CA 1
ATOM 1889 C C . THR A 1 236 ? 5.049 -28.407 -9.029 1.00 59.06 236 THR A C 1
ATOM 1891 O O . THR A 1 236 ? 5.893 -28.914 -9.754 1.00 59.06 236 THR A O 1
ATOM 1894 N N . TYR A 1 237 ? 3.990 -27.755 -9.521 1.00 54.38 237 TYR A N 1
ATOM 1895 C CA . TYR A 1 237 ? 3.739 -27.549 -10.954 1.00 54.38 237 TYR A CA 1
ATOM 1896 C C . TYR A 1 237 ? 4.029 -26.115 -11.428 1.00 54.38 237 TYR A C 1
ATOM 1898 O O . TYR A 1 237 ? 3.925 -25.843 -12.623 1.00 54.38 237 TYR A O 1
ATOM 1906 N N . ILE A 1 238 ? 4.320 -25.187 -10.508 1.00 50.53 238 ILE A N 1
ATOM 1907 C CA . ILE A 1 238 ? 4.601 -23.770 -10.808 1.00 50.53 238 ILE A CA 1
ATOM 1908 C C . ILE A 1 238 ? 6.100 -23.444 -10.682 1.00 50.53 238 ILE A C 1
ATOM 1910 O O . ILE A 1 238 ? 6.563 -22.504 -11.330 1.00 50.53 238 ILE A O 1
ATOM 1914 N N . ILE A 1 239 ? 6.843 -24.187 -9.855 1.00 40.25 239 ILE A N 1
ATOM 1915 C CA . ILE A 1 239 ? 8.314 -24.134 -9.761 1.00 40.25 239 ILE A CA 1
ATOM 1916 C C . ILE A 1 239 ? 8.908 -25.089 -10.795 1.00 40.25 239 ILE A C 1
ATOM 1918 O O . ILE A 1 239 ? 9.891 -24.681 -11.451 1.00 40.25 239 ILE A O 1
#

Solvent-accessible surface area (backbone atoms only — not comparable to full-atom values): 12714 Å² total; per-residue (Å²): 137,82,81,77,76,81,57,60,87,68,40,74,69,29,51,50,25,42,57,30,13,78,76,39,29,68,60,17,41,56,51,31,62,74,69,55,43,93,70,34,41,73,43,32,37,50,17,40,14,46,12,45,20,56,57,32,62,78,49,77,67,36,70,55,47,38,52,46,40,52,73,38,46,68,63,56,54,96,82,63,46,73,66,66,54,35,60,98,49,72,41,33,50,57,38,53,48,35,51,51,29,52,78,66,75,43,64,71,57,52,53,62,10,50,47,49,14,51,31,46,31,33,46,43,52,32,47,48,49,48,62,71,31,96,84,46,88,68,89,64,69,52,58,61,44,50,50,51,52,64,69,51,46,65,66,58,37,50,51,40,49,46,56,44,43,15,50,25,30,33,52,30,12,53,42,30,43,76,68,66,66,42,54,70,62,13,53,52,29,38,54,50,10,27,34,33,20,54,74,43,48,56,61,50,49,51,54,58,45,54,75,79,46,85,73,61,74,86,47,50,66,56,52,49,52,52,50,50,53,51,51,58,57,48,46,72,78,73,110

Sequence (239 aa):
MTKLVKGTMFSKSGALCLFLSLLFPIGAIILSFCLVNKKNIRVINIAIAISVFAIFTTIPPYQDLYRRYLDTYLSYSDFTTYADAISGHVDILMYVIALFLKRNDIPFYIFPAVQAGVVTYLFLSSTKDVIESEYYDGDNIKLPLFISFLFINLIAGALGLRFYIAVALFTKGVTIYLFNRRLALSFILMISAAFFHFSMLLPIFAFIGSRFVRIKTSFVPVFFVIGFIFGSLILTYII

Secondary structure (DSSP, 8-state):
--------S--HHHHHHHHHHHH-HHHHHHHHHHH--TTTHHHHHHHHHHHHHHHHHTSPP-THHHHHIIIIIIT--TT--HHHHHTT-SSHHHHHHHHHHHHTT--TTHHHHHHHHHHHHHHHHHHHHHHTSTT---S-SHHHHHHHHHTS-HHHHHH-HHHHHHHHHHHHHHHIIIII--HHHHHHHHHHHHHH-GGGHHHHHHHHHHHH----GGGHHHHHHHHHHHHHHHHHHH-

Mean predicted aligned error: 8.02 Å

Organism: Klebsiella pneumoniae (NCBI:txid573)

Radius of gyration: 19.85 Å; Cα contacts (8 Å, |Δi|>4): 275; chains: 1; bounding box: 49×51×52 Å

pLDDT: mean 83.46, std 13.52, range [32.47, 96.06]

Foldseek 3Di:
DDPPPPQPQDDVLLVVLQVCLQVPLVVSLVSLLVPDDLSHLLSSLLSNLSSQLVVQLPPDQDAPLVVLCVVALVVDDPPQDLCNQQPPHQLSVSSVVSVVCNNVVNDSSSVLSNLLSLLSSLQSVLLSLVCPAPPDPDPDSSVSSVVSNVVSPSVVCSHPVLLSSLVSLQSSLVSCVPRVVPNVSSVVSLVNSCSSPVVSVVVVVVVVVVVVDPDDPVCPVVVVVVVVVVVVVVVVVVD